Protein AF-A0A016UGJ7-F1 (afdb_monomer_lite)

Radius of gyration: 28.29 Å; chains: 1; bounding box: 79×58×52 Å

Organism: NCBI:txid53326

InterPro domains:
  IPR041064 Trehalose-6-phosphate phosphatase, helical bundle domain [PF18572] (78-178)

Secondary structure (DSSP, 8-state):
-------------S-----HHHHHHHHHHHHT--HHHHHHHHHHHHHHHHHT-HHHHHHHHS-GGGSTTS-------BHHHHHHHHHHHHHHHHHHHHHHHTTPPPPHHHHHHHHHHHHHHHTTBPTTSSEEEEESSSS---EEEEE-HHHHHHHHHHHHHHHHHH---HHHHHHHHHHHHHHHHHHHHHHHTT---

pLDDT: mean 76.71, std 18.77, range [27.27, 96.62]

Sequence (197 aa):
MLMVVSNAKGIEPAGKTLEIDAYADAFYAAATESDESRKAHGKRLSEFILSNDIERWSAAFLDPSWTHLVIRPMQVNTLDDFFSLMMRTRNVRRQIVDRVLKGIPIRPHFAISIRNAKESLENSCESDSHTLVLRASQDSPDKAKFDIKNELQEFEKDLSFMDYAQSEDVDNVEQFVDVSYQIFKFIRTRITSGISI

Structure (mmCIF, N/CA/C/O backbone):
data_AF-A0A016UGJ7-F1
#
_entry.id   AF-A0A016UGJ7-F1
#
loop_
_atom_site.group_PDB
_atom_site.id
_atom_site.type_symbol
_atom_site.label_atom_id
_atom_site.label_alt_id
_atom_site.label_comp_id
_atom_site.label_asym_id
_atom_site.label_entity_id
_atom_site.label_seq_id
_atom_site.pdbx_PDB_ins_code
_atom_site.Cartn_x
_atom_site.Cartn_y
_atom_site.Cartn_z
_atom_site.occupancy
_atom_site.B_iso_or_equiv
_atom_site.auth_seq_id
_atom_site.auth_comp_id
_atom_site.auth_asym_id
_atom_site.auth_atom_id
_atom_site.pdbx_PDB_model_num
ATOM 1 N N . MET A 1 1 ? 50.542 -34.947 8.219 1.00 38.84 1 MET A N 1
ATOM 2 C CA . MET A 1 1 ? 51.145 -35.273 6.913 1.00 38.84 1 MET A CA 1
ATOM 3 C C . MET A 1 1 ? 51.047 -34.024 6.056 1.00 38.84 1 MET A C 1
ATOM 5 O O . MET A 1 1 ? 49.944 -33.615 5.726 1.00 38.84 1 MET A O 1
ATOM 9 N N . LEU A 1 2 ? 52.184 -33.354 5.847 1.00 30.33 2 LEU A N 1
ATOM 10 C CA . LEU A 1 2 ? 52.325 -32.24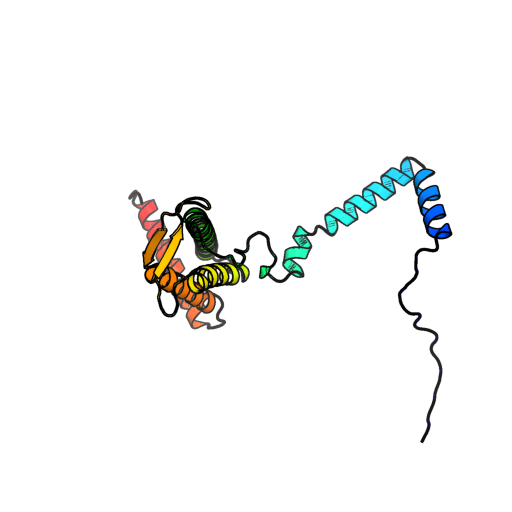0 4.910 1.00 30.33 2 LEU A CA 1
ATOM 11 C C . LEU A 1 2 ? 52.059 -32.724 3.479 1.00 30.33 2 LEU A C 1
ATOM 13 O O . LEU A 1 2 ? 52.539 -33.794 3.116 1.00 30.33 2 LEU A O 1
ATOM 17 N N . MET A 1 3 ? 51.472 -31.863 2.649 1.00 27.27 3 MET A N 1
ATOM 18 C CA . MET A 1 3 ? 52.113 -31.484 1.389 1.00 27.27 3 MET A CA 1
ATOM 19 C C . MET A 1 3 ? 51.779 -30.027 1.066 1.00 27.27 3 MET A C 1
ATOM 21 O O . MET A 1 3 ? 50.641 -29.663 0.790 1.00 27.27 3 MET A O 1
ATOM 25 N N . VAL A 1 4 ? 52.821 -29.207 1.156 1.00 35.03 4 VAL A N 1
ATOM 26 C CA . VAL A 1 4 ? 52.916 -27.859 0.607 1.00 35.03 4 VAL A CA 1
ATOM 27 C C . VAL A 1 4 ? 53.327 -28.005 -0.854 1.00 35.03 4 VAL A C 1
ATOM 29 O O . VAL A 1 4 ? 54.329 -28.660 -1.132 1.00 35.03 4 VAL A O 1
ATOM 32 N N . VAL A 1 5 ? 52.615 -27.339 -1.762 1.00 34.81 5 VAL A N 1
ATOM 33 C CA . VAL A 1 5 ? 53.208 -26.828 -3.002 1.00 34.81 5 VAL A CA 1
ATOM 34 C C . VAL A 1 5 ? 52.804 -25.364 -3.128 1.00 34.81 5 VAL A C 1
ATOM 36 O O . VAL A 1 5 ? 51.670 -25.026 -3.456 1.00 34.81 5 VAL A O 1
ATOM 39 N N . SER A 1 6 ? 53.760 -24.502 -2.796 1.00 36.53 6 SER A N 1
ATOM 40 C CA . SER A 1 6 ? 53.756 -23.065 -3.047 1.00 36.53 6 SER A CA 1
ATOM 41 C C . SER A 1 6 ? 53.819 -22.773 -4.546 1.00 36.53 6 SER A C 1
ATOM 43 O O . SER A 1 6 ? 54.706 -23.296 -5.215 1.00 36.53 6 SER A O 1
ATOM 45 N N . ASN A 1 7 ? 52.949 -21.891 -5.048 1.00 33.78 7 ASN A N 1
ATOM 46 C CA . ASN A 1 7 ? 53.309 -20.685 -5.816 1.00 33.78 7 ASN A CA 1
ATOM 47 C C . ASN A 1 7 ? 52.092 -20.118 -6.562 1.00 33.78 7 ASN A C 1
ATOM 49 O O . ASN A 1 7 ? 51.761 -20.569 -7.652 1.00 33.78 7 ASN A O 1
ATOM 53 N N . ALA A 1 8 ? 51.513 -19.046 -6.027 1.00 35.09 8 ALA A N 1
ATOM 54 C CA . ALA A 1 8 ? 51.080 -17.896 -6.816 1.00 35.09 8 ALA A CA 1
ATOM 55 C C . ALA A 1 8 ? 50.941 -16.703 -5.862 1.00 35.09 8 ALA A C 1
ATOM 57 O O . ALA A 1 8 ? 50.267 -16.770 -4.840 1.00 35.09 8 ALA A O 1
ATOM 58 N N . LYS A 1 9 ? 51.694 -15.654 -6.171 1.00 36.84 9 LYS A N 1
ATOM 59 C CA . LYS A 1 9 ? 51.920 -14.446 -5.379 1.00 36.84 9 LYS A CA 1
ATOM 60 C C . LYS A 1 9 ? 50.623 -13.741 -4.953 1.00 36.84 9 LYS A C 1
ATOM 62 O O . LYS A 1 9 ? 49.784 -13.455 -5.795 1.00 36.84 9 LYS A O 1
ATOM 67 N N . GLY A 1 10 ? 50.569 -13.383 -3.669 1.00 32.03 10 GLY A N 1
ATOM 68 C CA . GLY A 1 10 ? 50.102 -12.085 -3.171 1.00 32.03 10 GLY A CA 1
ATOM 69 C C . GLY A 1 10 ? 48.710 -11.628 -3.597 1.00 32.03 10 GLY A C 1
ATOM 70 O O . GLY A 1 10 ? 48.581 -10.809 -4.499 1.00 32.03 10 GLY A O 1
ATOM 71 N N . ILE A 1 11 ? 47.688 -12.060 -2.862 1.00 40.56 11 ILE A N 1
ATOM 72 C CA . ILE A 1 11 ? 46.482 -11.247 -2.693 1.00 40.56 11 ILE A CA 1
ATOM 73 C C . ILE A 1 11 ? 46.811 -10.248 -1.577 1.00 40.56 11 ILE A C 1
ATOM 75 O O . ILE A 1 11 ? 46.827 -10.614 -0.403 1.00 40.56 11 ILE A O 1
ATOM 79 N N . GLU A 1 12 ? 47.157 -9.014 -1.947 1.00 37.78 12 GLU A N 1
ATOM 80 C CA . GLU A 1 12 ? 47.217 -7.901 -0.995 1.00 37.78 12 GLU A CA 1
ATOM 81 C C . GLU A 1 12 ? 45.792 -7.498 -0.579 1.00 37.78 12 GLU A C 1
ATOM 83 O O . GLU A 1 12 ? 44.887 -7.480 -1.422 1.00 37.78 12 GLU A O 1
ATOM 88 N N . PRO A 1 13 ? 45.555 -7.178 0.705 1.00 42.16 13 PRO A N 1
ATOM 89 C CA . PRO A 1 13 ? 44.256 -6.713 1.158 1.00 42.16 13 PRO A CA 1
ATOM 90 C C . PRO A 1 13 ? 43.943 -5.337 0.560 1.00 42.16 13 PRO A C 1
ATOM 92 O O . PRO A 1 13 ? 44.737 -4.399 0.625 1.00 42.16 13 PRO A O 1
ATOM 95 N N . ALA A 1 14 ? 42.744 -5.231 -0.012 1.00 46.03 14 ALA A N 1
ATOM 96 C CA . ALA A 1 14 ? 42.142 -3.994 -0.476 1.00 46.03 14 ALA A CA 1
ATOM 97 C C . ALA A 1 14 ? 42.089 -2.964 0.662 1.00 46.03 14 ALA A C 1
ATOM 99 O O . ALA A 1 14 ? 41.330 -3.100 1.618 1.00 46.03 14 ALA A O 1
ATOM 100 N N . GLY A 1 15 ? 42.918 -1.934 0.544 1.00 46.97 15 GLY A N 1
ATOM 101 C CA . GLY A 1 15 ? 43.020 -0.873 1.534 1.00 46.97 15 GLY A CA 1
ATOM 102 C C . GLY A 1 15 ? 44.136 0.095 1.184 1.00 46.97 15 GLY A C 1
ATOM 103 O O . GLY A 1 15 ? 44.974 0.398 2.025 1.00 46.97 15 GLY A O 1
ATOM 104 N N . LYS A 1 16 ? 44.190 0.555 -0.072 1.00 50.47 16 LYS A N 1
ATOM 105 C CA . LYS A 1 16 ? 45.079 1.657 -0.436 1.00 50.47 16 LYS A CA 1
ATOM 106 C C . LYS A 1 16 ? 44.456 2.931 0.125 1.00 50.47 16 LYS A C 1
ATOM 108 O O . LYS A 1 16 ? 43.663 3.589 -0.544 1.00 50.47 16 LYS A O 1
ATOM 113 N N . THR A 1 17 ? 44.756 3.238 1.384 1.00 51.06 17 THR A N 1
ATOM 114 C CA . THR A 1 17 ? 44.650 4.603 1.897 1.00 51.06 17 THR A CA 1
ATOM 115 C C . THR A 1 17 ? 45.303 5.488 0.842 1.00 51.06 17 THR A C 1
ATOM 117 O O . THR A 1 17 ? 46.417 5.191 0.411 1.00 51.06 17 THR A O 1
ATOM 120 N N . LEU A 1 18 ? 44.581 6.481 0.324 1.00 55.91 18 LEU A N 1
ATOM 121 C CA . LEU A 1 18 ? 45.163 7.426 -0.621 1.00 55.91 18 LEU A CA 1
ATOM 122 C C . LEU A 1 18 ? 46.338 8.084 0.102 1.00 55.91 18 LEU A C 1
ATOM 124 O O . LEU A 1 18 ? 46.129 8.875 1.019 1.00 55.91 18 LEU A O 1
ATOM 128 N N . GLU A 1 19 ? 47.555 7.670 -0.253 1.00 72.75 19 GLU A N 1
ATOM 129 C CA . GLU A 1 19 ? 48.797 8.325 0.145 1.00 72.75 19 GLU A CA 1
ATOM 130 C C . GLU A 1 19 ? 48.575 9.827 -0.048 1.00 72.75 19 GLU A C 1
ATOM 132 O O . GLU A 1 19 ? 48.150 10.247 -1.128 1.00 72.75 19 GLU A O 1
ATOM 137 N N . ILE A 1 20 ? 48.759 10.619 1.011 1.00 78.88 20 ILE A N 1
ATOM 138 C CA . ILE A 1 20 ? 48.387 12.046 1.033 1.00 78.88 20 ILE A CA 1
ATOM 139 C C . ILE A 1 20 ? 49.023 12.781 -0.155 1.00 78.88 20 ILE A C 1
ATOM 141 O O . ILE A 1 20 ? 48.374 13.615 -0.786 1.00 78.88 20 ILE A O 1
ATOM 145 N N . ASP A 1 21 ? 50.242 12.386 -0.513 1.00 80.31 21 ASP A N 1
ATOM 146 C CA . ASP A 1 21 ? 50.980 12.919 -1.653 1.00 80.31 21 ASP A CA 1
ATOM 147 C C . ASP A 1 21 ? 50.335 12.531 -2.991 1.00 80.31 21 ASP A C 1
ATOM 149 O O . ASP A 1 21 ? 50.118 13.384 -3.844 1.00 80.31 21 ASP A O 1
ATOM 153 N N . ALA A 1 22 ? 49.894 11.280 -3.153 1.00 81.38 22 ALA A N 1
ATOM 154 C CA . ALA A 1 22 ? 49.187 10.843 -4.360 1.00 81.38 22 ALA A CA 1
ATOM 155 C C . ALA A 1 22 ? 47.820 11.530 -4.521 1.00 81.38 22 ALA A C 1
ATOM 157 O O . ALA A 1 22 ? 47.374 11.786 -5.641 1.00 81.38 22 ALA A O 1
ATOM 158 N N . TYR A 1 23 ? 47.147 11.836 -3.408 1.00 80.06 23 TYR A N 1
ATOM 159 C CA . TYR A 1 23 ? 45.928 12.639 -3.417 1.00 80.06 23 TYR A CA 1
ATOM 160 C C . TYR A 1 23 ? 46.226 14.086 -3.829 1.00 80.06 23 TYR A C 1
ATOM 162 O O . TYR A 1 23 ? 45.558 14.616 -4.716 1.00 80.06 23 TYR A O 1
ATOM 170 N N . ALA A 1 24 ? 47.246 14.715 -3.239 1.00 84.00 24 ALA A N 1
ATOM 171 C CA . ALA A 1 24 ? 47.646 16.081 -3.571 1.00 84.00 24 ALA A CA 1
ATOM 172 C C . ALA A 1 24 ? 48.067 16.218 -5.045 1.00 84.00 24 ALA A C 1
ATOM 174 O O . ALA A 1 24 ? 47.604 17.134 -5.728 1.00 84.00 24 ALA A O 1
ATOM 175 N N . ASP A 1 25 ? 48.855 15.271 -5.556 1.00 85.56 25 ASP A N 1
ATOM 176 C CA . ASP A 1 25 ? 49.298 15.233 -6.951 1.00 85.56 25 ASP A CA 1
ATOM 177 C C . ASP A 1 25 ? 48.123 15.063 -7.918 1.00 85.56 25 ASP A C 1
ATOM 179 O O . ASP A 1 25 ? 48.053 15.749 -8.939 1.00 85.56 25 ASP A O 1
ATOM 183 N N . ALA A 1 26 ? 47.155 14.201 -7.590 1.00 85.88 26 ALA A N 1
ATOM 184 C CA . ALA A 1 26 ? 45.956 14.020 -8.404 1.00 85.88 26 ALA A CA 1
ATOM 185 C C . ALA A 1 26 ? 45.107 15.302 -8.470 1.00 85.88 26 ALA A C 1
ATOM 187 O O . ALA A 1 26 ? 44.625 15.672 -9.543 1.00 85.88 26 ALA A O 1
ATOM 188 N N . PHE A 1 27 ? 44.956 16.011 -7.347 1.00 83.81 27 PHE A N 1
ATOM 189 C CA . PHE A 1 27 ? 44.239 17.288 -7.303 1.00 83.81 27 PHE A CA 1
ATOM 190 C C . PHE A 1 27 ? 44.976 18.395 -8.054 1.00 83.81 27 PHE A C 1
ATOM 192 O O . PHE A 1 27 ? 44.347 19.166 -8.780 1.00 83.81 27 PHE A O 1
ATOM 199 N N . TYR A 1 28 ? 46.299 18.466 -7.919 1.00 88.44 28 TYR A N 1
ATOM 200 C CA . TYR A 1 28 ? 47.118 19.429 -8.647 1.00 88.44 28 TYR A CA 1
ATOM 201 C C . TYR A 1 28 ? 47.076 19.180 -10.161 1.00 88.44 28 TYR A C 1
ATOM 203 O O . TYR A 1 28 ? 46.889 20.117 -10.940 1.00 88.44 28 TYR A O 1
ATOM 211 N N . ALA A 1 29 ? 47.173 17.918 -10.587 1.00 87.19 29 ALA A N 1
ATOM 212 C CA . ALA A 1 29 ? 47.068 17.532 -11.991 1.00 87.19 29 ALA A CA 1
ATOM 213 C C . ALA A 1 29 ? 45.689 17.870 -12.578 1.00 87.19 29 ALA A C 1
ATOM 215 O O . ALA A 1 29 ? 45.607 18.399 -13.683 1.00 87.19 29 ALA A O 1
ATOM 216 N N . ALA A 1 30 ? 44.610 17.642 -11.823 1.00 85.19 30 ALA A N 1
ATOM 217 C CA . ALA A 1 30 ? 43.263 18.030 -12.236 1.00 85.19 30 ALA A CA 1
ATOM 218 C C . ALA A 1 30 ? 43.081 19.559 -12.299 1.00 85.19 30 ALA A C 1
ATOM 220 O O . ALA A 1 30 ? 42.384 20.064 -13.172 1.00 85.19 30 ALA A O 1
ATOM 221 N N . ALA A 1 31 ? 43.719 20.322 -11.405 1.00 86.12 31 ALA A N 1
ATOM 222 C CA . ALA A 1 31 ? 43.625 21.784 -11.387 1.00 86.12 31 ALA A CA 1
ATOM 223 C C . ALA A 1 31 ? 44.445 22.466 -12.499 1.00 86.12 31 ALA A C 1
ATOM 225 O O . ALA A 1 31 ? 44.141 23.597 -12.880 1.00 86.12 31 ALA A O 1
ATOM 226 N N . THR A 1 32 ? 45.480 21.793 -13.005 1.00 90.81 32 THR A N 1
ATOM 227 C CA . THR A 1 32 ? 46.394 22.309 -14.040 1.00 90.81 32 THR A CA 1
ATOM 228 C C . THR A 1 32 ? 46.137 21.728 -15.432 1.00 90.81 32 THR A C 1
ATOM 230 O O . THR A 1 32 ? 46.881 22.021 -16.368 1.00 90.81 32 THR A O 1
ATOM 233 N N . GLU A 1 33 ? 45.080 20.928 -15.599 1.00 88.81 33 GLU A N 1
ATOM 234 C CA . GLU A 1 33 ? 44.734 20.327 -16.887 1.00 88.81 33 GLU A CA 1
ATOM 235 C C . GLU A 1 33 ? 44.303 21.371 -17.939 1.00 88.81 33 GLU A C 1
ATOM 237 O O . GLU A 1 33 ? 43.796 22.451 -17.620 1.00 88.81 33 GLU A O 1
ATOM 242 N N . SER A 1 34 ? 44.492 21.044 -19.224 1.00 92.12 34 SER A N 1
ATOM 243 C CA . SER A 1 34 ? 44.062 21.916 -20.325 1.00 92.12 34 SER A CA 1
ATOM 244 C C . SER A 1 34 ? 42.535 21.979 -20.439 1.00 92.12 34 SER A C 1
ATOM 246 O O . SER A 1 34 ? 41.826 21.044 -20.056 1.00 92.12 34 SER A O 1
ATOM 248 N N . ASP A 1 35 ? 42.007 23.057 -21.025 1.00 89.00 35 ASP A N 1
ATOM 249 C CA . ASP A 1 35 ? 40.558 23.242 -21.169 1.00 89.00 35 ASP A CA 1
ATOM 250 C C . ASP A 1 35 ? 39.902 22.134 -22.016 1.00 89.00 35 ASP A C 1
ATOM 252 O O . ASP A 1 35 ? 38.787 21.693 -21.726 1.00 89.00 35 ASP A O 1
ATOM 256 N N . GLU A 1 36 ? 40.606 21.625 -23.030 1.00 89.75 36 GLU A N 1
ATOM 257 C CA . GLU A 1 36 ? 40.147 20.511 -23.864 1.00 89.75 36 GLU A CA 1
ATOM 258 C C . GLU A 1 36 ? 40.073 19.200 -23.073 1.00 89.75 36 GLU A C 1
ATOM 260 O O . GLU A 1 36 ? 39.086 18.467 -23.181 1.00 89.75 36 GLU A O 1
ATOM 265 N N . SER A 1 37 ? 41.090 18.927 -22.248 1.00 86.62 37 SER A N 1
ATOM 266 C CA . SER A 1 37 ? 41.170 17.711 -21.427 1.00 86.62 37 SER A CA 1
ATOM 267 C C . SER A 1 37 ? 40.087 17.718 -20.353 1.00 86.62 37 SER A C 1
ATOM 269 O O . SER A 1 37 ? 39.356 16.739 -20.208 1.00 86.62 37 SER A O 1
ATOM 271 N N . ARG A 1 38 ? 39.879 18.872 -19.709 1.00 88.06 38 ARG A N 1
ATOM 272 C CA . ARG A 1 38 ? 38.800 19.094 -18.742 1.00 88.06 38 ARG A CA 1
ATOM 273 C C . ARG A 1 38 ? 37.424 18.824 -19.323 1.00 88.06 38 ARG A C 1
ATOM 275 O O . ARG A 1 38 ? 36.603 18.138 -18.716 1.00 88.06 38 ARG A O 1
ATOM 282 N N . LYS A 1 39 ? 37.156 19.344 -20.523 1.00 87.38 39 LYS A N 1
ATOM 283 C CA . LYS A 1 39 ? 35.882 19.119 -21.221 1.00 87.38 39 LYS A CA 1
ATOM 284 C C . LYS A 1 39 ? 35.684 17.646 -21.568 1.00 87.38 39 LYS A C 1
ATOM 286 O O . LYS A 1 39 ? 34.584 17.128 -21.385 1.00 87.38 39 LYS A O 1
ATOM 291 N N . ALA A 1 40 ? 36.728 16.961 -22.032 1.00 90.50 40 ALA A N 1
ATOM 292 C CA . ALA A 1 40 ? 36.664 15.539 -22.360 1.00 90.50 40 ALA A CA 1
ATOM 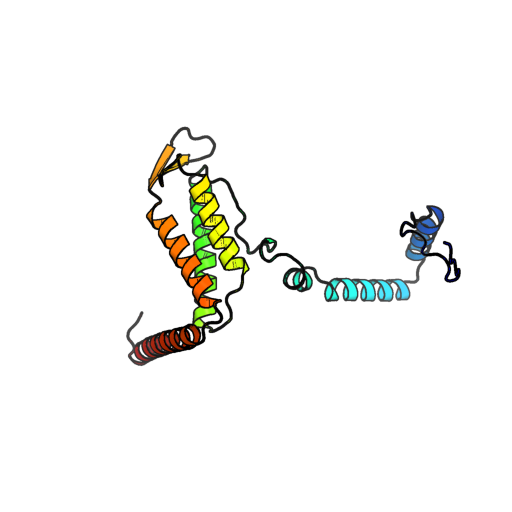293 C C . ALA A 1 40 ? 36.445 14.662 -21.113 1.00 90.50 40 ALA A C 1
ATOM 295 O O . ALA A 1 40 ? 35.566 13.798 -21.116 1.00 90.50 40 ALA A O 1
ATOM 296 N N . HIS A 1 41 ? 37.190 14.914 -20.033 1.00 89.81 41 HIS A N 1
ATOM 297 C CA . HIS A 1 41 ? 37.037 14.220 -18.754 1.00 89.81 41 HIS A CA 1
ATOM 298 C C . HIS A 1 41 ? 35.661 14.478 -18.133 1.00 89.81 41 HIS A C 1
ATOM 300 O O . HIS A 1 41 ? 34.980 13.529 -17.747 1.00 89.81 41 HIS A O 1
ATOM 306 N N . GLY A 1 42 ? 35.203 15.733 -18.120 1.00 87.25 42 GLY A N 1
ATOM 307 C CA . GLY A 1 42 ? 33.879 16.110 -17.627 1.00 87.25 42 GLY A CA 1
ATOM 308 C C . GLY A 1 42 ? 32.744 15.466 -18.424 1.00 87.25 42 GLY A C 1
ATOM 309 O O . GLY A 1 42 ? 31.794 14.951 -17.834 1.00 87.25 42 GLY A O 1
ATOM 310 N N . LYS A 1 43 ? 32.864 15.408 -19.758 1.00 90.25 43 LYS A N 1
ATOM 311 C CA . LYS A 1 43 ? 31.902 14.705 -20.617 1.00 90.25 43 LYS A CA 1
ATOM 312 C C . LYS A 1 43 ? 31.857 13.212 -20.293 1.00 90.25 43 LYS A C 1
ATOM 314 O O . LYS A 1 43 ? 30.776 12.679 -20.079 1.00 90.25 43 LYS A O 1
ATOM 319 N N . ARG A 1 44 ? 33.016 12.557 -20.186 1.00 88.75 44 ARG A N 1
ATOM 320 C CA . ARG A 1 44 ? 33.109 11.128 -19.850 1.00 88.75 44 ARG A CA 1
ATOM 321 C C . ARG A 1 44 ? 32.546 10.821 -18.461 1.00 88.75 44 ARG A C 1
ATOM 323 O O . ARG A 1 44 ? 31.865 9.815 -18.291 1.00 88.75 44 ARG A O 1
ATOM 330 N N . LEU A 1 45 ? 32.803 11.685 -17.478 1.00 86.31 45 LEU A N 1
ATOM 331 C CA . LEU A 1 45 ? 32.233 11.564 -16.136 1.00 86.31 45 LEU A CA 1
ATOM 332 C C . LEU A 1 45 ? 30.711 11.738 -16.166 1.00 86.31 45 LEU A C 1
ATOM 334 O O . LEU A 1 45 ? 29.996 10.945 -15.564 1.00 86.31 45 LEU A O 1
ATOM 338 N N . SER A 1 46 ? 30.206 12.732 -16.897 1.00 83.50 46 SER A N 1
ATOM 339 C CA . SER A 1 46 ? 28.768 12.952 -17.063 1.00 83.50 46 SER A CA 1
ATOM 340 C C . SER A 1 46 ? 28.086 11.766 -17.751 1.00 83.50 46 SER A C 1
ATOM 342 O O . SER A 1 46 ? 27.067 11.289 -17.263 1.00 83.50 46 SER A O 1
ATOM 344 N N . GLU A 1 47 ? 28.671 11.233 -18.826 1.00 86.00 47 GLU A N 1
ATOM 345 C CA . GLU A 1 47 ? 28.191 10.025 -19.508 1.00 86.00 47 GLU A CA 1
ATOM 346 C C . GLU A 1 47 ? 28.205 8.805 -18.581 1.00 86.00 47 GLU A C 1
ATOM 348 O O . GLU A 1 47 ? 27.263 8.011 -18.581 1.00 86.00 47 GLU A O 1
ATOM 353 N N . PHE A 1 48 ? 29.240 8.664 -17.751 1.00 83.06 48 PHE A N 1
ATOM 354 C CA . PHE A 1 48 ? 29.309 7.612 -16.743 1.00 83.06 48 PHE A CA 1
ATOM 355 C C . PHE A 1 48 ? 28.205 7.762 -15.687 1.00 83.06 48 PHE A C 1
ATOM 357 O O . PHE A 1 48 ? 27.514 6.793 -15.394 1.00 83.06 48 PHE A O 1
ATOM 364 N N . ILE A 1 49 ? 27.977 8.965 -15.157 1.00 80.31 49 ILE A N 1
ATOM 365 C CA . ILE A 1 49 ? 26.914 9.212 -14.172 1.00 80.31 49 ILE A CA 1
ATOM 366 C C . ILE A 1 49 ? 25.533 8.940 -14.785 1.00 80.31 49 ILE A C 1
ATOM 368 O O . ILE A 1 49 ? 24.726 8.247 -14.178 1.00 80.31 49 ILE A O 1
ATOM 372 N N . LEU A 1 50 ? 25.276 9.413 -16.008 1.00 75.75 50 LEU A N 1
ATOM 373 C CA . LEU A 1 50 ? 23.997 9.211 -16.700 1.00 75.75 50 LEU A CA 1
ATOM 374 C C . LEU A 1 50 ? 23.749 7.745 -17.085 1.00 75.75 50 LEU A C 1
ATOM 376 O O . LEU A 1 50 ? 22.614 7.273 -17.067 1.00 75.75 50 LEU A O 1
ATOM 380 N N . SER A 1 51 ? 24.797 7.004 -17.453 1.00 74.06 51 SER A N 1
ATOM 381 C CA . SER A 1 51 ? 24.673 5.576 -17.783 1.00 74.06 51 SER A CA 1
ATOM 382 C C . SER A 1 51 ? 24.476 4.692 -16.552 1.00 74.06 51 SER A C 1
ATOM 384 O O . SER A 1 51 ? 23.865 3.628 -16.672 1.00 74.06 51 SER A O 1
ATOM 386 N N . ASN A 1 52 ? 24.923 5.155 -15.383 1.00 66.19 52 ASN A N 1
ATOM 387 C CA . ASN A 1 52 ? 24.798 4.479 -14.091 1.00 66.19 52 ASN A CA 1
ATOM 388 C C . ASN A 1 52 ? 23.855 5.238 -13.146 1.00 66.19 52 ASN A C 1
ATOM 390 O O . ASN A 1 52 ? 24.069 5.275 -11.935 1.00 66.19 52 ASN A O 1
ATOM 394 N N . ASP A 1 53 ? 22.817 5.857 -13.712 1.00 67.56 53 ASP A N 1
ATOM 395 C CA . ASP A 1 53 ? 21.793 6.561 -12.953 1.00 67.56 53 ASP A CA 1
ATOM 396 C C . ASP A 1 53 ? 21.146 5.616 -11.929 1.00 67.56 53 ASP A C 1
ATOM 398 O O . ASP A 1 53 ? 20.747 4.483 -12.243 1.00 67.56 53 ASP A O 1
ATOM 402 N N . ILE A 1 54 ? 21.027 6.104 -10.695 1.00 55.94 54 ILE A N 1
ATOM 403 C CA . ILE A 1 54 ? 20.438 5.373 -9.581 1.00 55.94 54 ILE A CA 1
ATOM 404 C C . ILE A 1 54 ? 19.008 4.943 -9.901 1.00 55.94 54 ILE A C 1
ATOM 406 O O . ILE A 1 54 ? 18.584 3.893 -9.435 1.00 55.94 54 ILE A O 1
ATOM 410 N N . GLU A 1 55 ? 18.277 5.666 -10.753 1.00 54.00 55 GLU A N 1
ATOM 411 C CA . GLU A 1 55 ? 16.937 5.250 -11.169 1.00 54.00 55 GLU A CA 1
ATOM 412 C C . GLU A 1 55 ? 16.955 3.936 -11.967 1.00 54.00 55 GLU A C 1
ATOM 414 O O . GLU A 1 55 ? 16.137 3.049 -11.705 1.00 54.00 55 GLU A O 1
ATOM 419 N N . ARG A 1 56 ? 17.931 3.742 -12.867 1.00 51.66 56 ARG A N 1
ATOM 420 C CA . ARG A 1 56 ? 18.090 2.493 -13.638 1.00 51.66 56 ARG A CA 1
ATOM 421 C C . ARG A 1 56 ? 18.569 1.329 -12.776 1.00 51.66 56 ARG A C 1
ATOM 423 O O . ARG A 1 56 ? 18.143 0.198 -12.999 1.00 51.66 56 ARG A O 1
ATOM 430 N N . TRP A 1 57 ? 19.432 1.588 -11.797 1.00 47.75 57 TRP A N 1
ATOM 431 C CA . TRP A 1 57 ? 19.951 0.554 -10.894 1.00 47.75 57 TRP A CA 1
ATOM 432 C C . TRP A 1 57 ? 19.000 0.233 -9.734 1.00 47.75 57 TRP A C 1
ATOM 434 O O . TRP A 1 57 ? 18.965 -0.906 -9.268 1.00 47.75 57 TRP A O 1
ATOM 444 N N . SER A 1 58 ? 18.161 1.187 -9.319 1.00 46.66 58 SER A N 1
ATOM 445 C CA . SER A 1 58 ? 17.202 1.016 -8.220 1.00 46.66 58 SER A CA 1
ATOM 446 C C . SER A 1 58 ? 16.179 -0.082 -8.489 1.00 46.66 58 SER A C 1
ATOM 448 O O . SER A 1 58 ? 15.772 -0.776 -7.567 1.00 46.66 58 SER A O 1
ATOM 450 N N . ALA A 1 59 ? 15.796 -0.287 -9.749 1.00 47.50 59 ALA A N 1
ATOM 451 C CA . ALA A 1 59 ? 14.865 -1.344 -10.126 1.00 47.50 59 ALA A CA 1
ATOM 452 C C . ALA A 1 59 ? 15.525 -2.731 -10.248 1.00 47.50 59 ALA A C 1
ATOM 454 O O . ALA A 1 59 ? 14.808 -3.728 -10.235 1.00 47.50 59 ALA A O 1
ATOM 455 N N . ALA A 1 60 ? 16.854 -2.796 -10.397 1.00 49.53 60 ALA A N 1
ATOM 456 C CA . ALA A 1 60 ? 17.597 -4.030 -10.670 1.00 49.53 60 ALA A CA 1
ATOM 457 C C . ALA A 1 60 ? 18.342 -4.596 -9.445 1.00 49.53 60 ALA A C 1
ATOM 459 O O . ALA A 1 60 ? 18.583 -5.798 -9.403 1.00 49.53 60 ALA A O 1
ATOM 460 N N . PHE A 1 61 ? 18.701 -3.758 -8.462 1.00 44.56 61 PHE A N 1
ATOM 461 C CA . PHE A 1 61 ? 19.515 -4.164 -7.304 1.00 44.56 61 PHE A CA 1
ATOM 462 C C . PHE A 1 61 ? 18.944 -3.794 -5.932 1.00 44.56 61 PHE A C 1
ATOM 464 O O . PHE A 1 61 ? 19.386 -4.363 -4.935 1.00 44.56 61 PHE A O 1
ATOM 471 N N . LEU A 1 62 ? 17.996 -2.858 -5.839 1.00 52.06 62 LEU A N 1
ATOM 472 C CA . LEU A 1 62 ? 17.398 -2.513 -4.550 1.00 52.06 62 LEU A CA 1
ATOM 473 C C . LEU A 1 62 ? 16.162 -3.378 -4.319 1.00 52.06 62 LEU A C 1
ATOM 475 O O . LEU A 1 62 ? 15.353 -3.576 -5.227 1.00 52.06 62 LEU A O 1
ATOM 479 N N . ASP A 1 63 ? 16.029 -3.887 -3.092 1.00 53.62 63 ASP A N 1
ATOM 480 C CA . ASP A 1 63 ? 14.812 -4.538 -2.613 1.00 53.62 63 ASP A CA 1
ATOM 481 C C . ASP A 1 63 ? 13.597 -3.699 -3.060 1.00 53.62 63 ASP A C 1
ATOM 483 O O . ASP A 1 63 ? 13.599 -2.479 -2.856 1.00 53.62 63 ASP A O 1
ATOM 487 N N . PRO A 1 64 ? 12.564 -4.291 -3.689 1.00 56.25 64 PRO A N 1
ATOM 488 C CA . PRO A 1 64 ? 11.371 -3.567 -4.116 1.00 56.25 64 PRO A CA 1
ATOM 489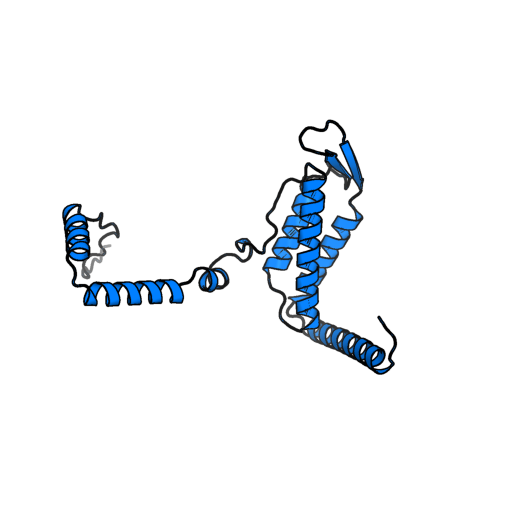 C C . PRO A 1 64 ? 10.749 -2.695 -3.015 1.00 56.25 64 PRO A C 1
ATOM 491 O O . PRO A 1 64 ? 10.111 -1.691 -3.339 1.00 56.25 64 PRO A O 1
ATOM 494 N N . SER A 1 65 ? 10.969 -3.030 -1.737 1.00 53.03 65 SER A N 1
ATOM 495 C CA . SER A 1 65 ? 10.570 -2.244 -0.566 1.00 53.03 65 SER A CA 1
ATOM 496 C C . SER A 1 65 ? 11.277 -0.885 -0.447 1.00 53.03 65 SER A C 1
ATOM 498 O O . SER A 1 65 ? 10.789 -0.015 0.273 1.00 53.03 65 SER A O 1
ATOM 500 N N . TRP A 1 66 ? 12.396 -0.662 -1.148 1.00 46.75 66 TRP A N 1
ATOM 501 C CA . TRP A 1 66 ? 13.238 0.533 -1.031 1.00 46.75 66 TRP A CA 1
ATOM 502 C C . TRP A 1 66 ? 12.904 1.666 -2.003 1.00 46.75 66 TRP A C 1
ATOM 504 O O . TRP A 1 66 ? 13.464 2.758 -1.894 1.00 46.75 66 TRP A O 1
ATOM 514 N N . THR A 1 67 ? 11.953 1.460 -2.910 1.00 61.41 67 THR A N 1
ATOM 515 C CA . THR A 1 67 ? 11.526 2.512 -3.840 1.00 61.41 67 THR A CA 1
ATOM 516 C C . THR A 1 67 ? 10.699 3.593 -3.124 1.00 61.41 67 THR A C 1
ATOM 518 O O . THR A 1 67 ? 9.947 3.308 -2.193 1.00 61.41 67 THR A O 1
ATOM 521 N N . HIS A 1 68 ? 10.793 4.854 -3.564 1.00 60.25 68 HIS A N 1
ATOM 522 C CA . HIS A 1 68 ? 9.972 5.962 -3.032 1.00 60.25 68 HIS A CA 1
ATOM 523 C C . HIS A 1 68 ? 8.463 5.772 -3.282 1.00 60.25 68 HIS A C 1
ATOM 525 O O . HIS A 1 68 ? 7.628 6.448 -2.685 1.00 60.25 68 HIS A O 1
ATOM 531 N N . LEU A 1 69 ? 8.121 4.836 -4.166 1.00 67.94 69 LEU A N 1
ATOM 532 C CA . LEU A 1 69 ? 6.759 4.442 -4.504 1.00 67.94 69 LEU A CA 1
ATOM 533 C C . LEU A 1 69 ? 6.121 3.556 -3.424 1.00 67.94 69 LEU A C 1
ATOM 535 O O . LEU A 1 69 ? 4.906 3.366 -3.438 1.00 67.94 69 LEU A O 1
ATOM 539 N N . VAL A 1 70 ? 6.920 3.024 -2.492 1.00 84.56 70 VAL A N 1
ATOM 540 C CA . VAL A 1 70 ? 6.452 2.122 -1.438 1.00 84.56 70 VAL A CA 1
ATOM 541 C C . VAL A 1 70 ? 5.864 2.901 -0.271 1.00 84.56 70 VAL A C 1
ATOM 543 O O . VAL A 1 70 ? 6.458 3.852 0.250 1.00 84.56 70 VAL A O 1
ATOM 546 N N . ILE A 1 71 ? 4.700 2.457 0.197 1.00 91.88 71 ILE A N 1
ATOM 547 C CA . ILE A 1 71 ? 4.186 2.873 1.502 1.00 91.88 71 ILE A CA 1
ATOM 548 C C . ILE A 1 71 ? 5.064 2.228 2.570 1.00 91.88 71 ILE A C 1
ATOM 550 O O . ILE A 1 71 ? 5.112 1.007 2.678 1.00 91.88 71 ILE A O 1
ATOM 554 N N . ARG A 1 72 ? 5.806 3.044 3.319 1.00 90.25 72 ARG A N 1
ATOM 555 C CA . ARG A 1 72 ? 6.641 2.580 4.432 1.00 90.25 72 ARG A CA 1
ATOM 556 C C . ARG A 1 72 ? 5.775 2.327 5.669 1.00 90.25 72 ARG A C 1
ATOM 558 O O . ARG A 1 72 ? 4.788 3.048 5.830 1.00 90.25 72 ARG A O 1
ATOM 565 N N . PRO A 1 73 ? 6.152 1.370 6.534 1.00 92.19 73 PRO A N 1
ATOM 566 C CA . PRO A 1 73 ? 5.511 1.209 7.832 1.00 92.19 73 PRO A CA 1
ATOM 567 C C . PRO A 1 73 ? 5.552 2.522 8.618 1.00 92.19 73 PRO A C 1
ATOM 569 O O . PRO A 1 73 ? 6.575 3.213 8.621 1.00 92.19 73 PRO A O 1
ATOM 572 N N . MET A 1 74 ? 4.442 2.879 9.256 1.00 92.62 74 MET A N 1
ATOM 573 C CA . MET A 1 74 ? 4.325 4.098 10.052 1.00 92.62 74 MET A CA 1
ATOM 574 C C . MET A 1 74 ? 3.356 3.903 11.217 1.00 92.62 74 MET A C 1
ATOM 576 O O . MET A 1 74 ? 2.455 3.075 11.145 1.00 92.62 74 MET A O 1
ATOM 580 N N . GLN A 1 75 ? 3.514 4.697 12.275 1.00 90.62 75 GLN A N 1
ATOM 581 C CA . GLN A 1 75 ? 2.535 4.738 13.358 1.00 90.62 75 GLN A CA 1
ATOM 582 C C . GLN A 1 75 ? 1.410 5.711 13.002 1.00 90.62 75 GLN A C 1
ATOM 584 O O . GLN A 1 75 ? 1.682 6.841 12.594 1.00 90.62 75 GLN A O 1
ATOM 589 N N . VAL A 1 76 ? 0.159 5.300 13.198 1.00 93.81 76 VAL A N 1
ATOM 590 C CA . VAL A 1 76 ? -1.014 6.130 12.908 1.00 93.81 76 VAL A CA 1
ATOM 591 C C . VAL A 1 76 ? -1.582 6.657 14.222 1.00 93.81 76 VAL A C 1
ATOM 593 O O . VAL A 1 76 ? -2.254 5.934 14.950 1.00 93.81 76 VAL A O 1
ATOM 596 N N . ASN A 1 77 ? -1.289 7.920 14.546 1.00 91.88 77 ASN A N 1
ATOM 597 C CA . ASN A 1 77 ? -1.673 8.525 15.830 1.00 91.88 77 ASN A CA 1
ATOM 598 C C . ASN A 1 77 ? -2.709 9.643 15.688 1.00 91.88 77 ASN A C 1
ATOM 600 O O . ASN A 1 77 ? -3.437 9.952 16.638 1.00 91.88 77 ASN A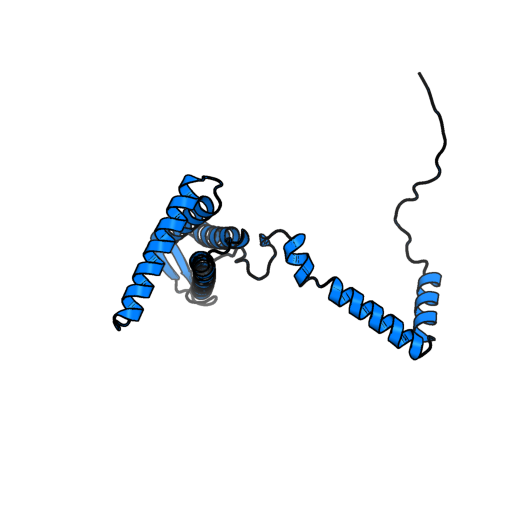 O 1
ATOM 604 N N . THR A 1 78 ? -2.730 10.303 14.533 1.00 94.31 78 THR A N 1
ATOM 605 C CA . THR A 1 78 ? -3.613 11.432 14.246 1.00 94.31 78 THR A CA 1
ATOM 606 C C . THR A 1 78 ? -4.549 11.126 13.082 1.00 94.31 78 THR A C 1
ATOM 608 O O . THR A 1 78 ? -4.306 10.217 12.286 1.00 94.31 78 THR A O 1
ATOM 611 N N . LEU A 1 79 ? -5.629 11.903 12.972 1.00 93.56 79 LEU A N 1
ATOM 612 C CA . LEU A 1 79 ? -6.512 11.852 11.807 1.00 93.56 79 LEU A CA 1
ATOM 613 C C . LEU A 1 79 ? -5.749 12.126 10.507 1.00 93.56 79 LEU A C 1
ATOM 615 O O . LEU A 1 79 ? -6.008 11.464 9.507 1.00 93.56 79 LEU A O 1
ATOM 619 N N . ASP A 1 80 ? -4.797 13.060 10.524 1.00 93.00 80 ASP A N 1
ATOM 620 C CA . ASP A 1 80 ? -3.994 13.399 9.346 1.00 93.00 80 ASP A CA 1
ATOM 621 C C . ASP A 1 80 ? -3.117 12.225 8.885 1.00 93.00 80 ASP A C 1
ATOM 623 O O . ASP A 1 80 ? -3.101 11.900 7.696 1.00 93.00 80 ASP A O 1
ATOM 627 N N . ASP A 1 81 ? -2.480 11.515 9.827 1.00 93.94 81 ASP A N 1
ATOM 628 C CA . ASP A 1 81 ? -1.711 10.298 9.532 1.00 93.94 81 ASP A CA 1
ATOM 629 C C . ASP A 1 81 ? -2.598 9.244 8.860 1.00 93.94 81 ASP A C 1
ATOM 631 O O . ASP A 1 81 ? -2.228 8.655 7.840 1.00 93.94 81 ASP A O 1
ATOM 635 N N . PHE A 1 82 ? -3.793 9.027 9.419 1.00 94.88 82 PHE A N 1
ATOM 636 C CA . PHE A 1 82 ? -4.751 8.053 8.910 1.00 94.88 82 PHE A CA 1
ATOM 637 C C . PHE A 1 82 ? -5.223 8.417 7.501 1.00 94.88 82 PHE A C 1
ATOM 639 O O . PHE A 1 82 ? -5.137 7.594 6.588 1.00 94.88 82 PHE A O 1
ATOM 646 N N . PHE A 1 83 ? -5.664 9.659 7.282 1.00 93.62 83 PHE A N 1
ATOM 647 C CA . PHE A 1 83 ? -6.105 10.111 5.962 1.00 93.62 83 PHE A CA 1
ATOM 648 C C . PHE A 1 83 ? -4.977 10.053 4.935 1.00 93.62 83 PHE A C 1
ATOM 650 O O . PHE A 1 83 ? -5.192 9.581 3.815 1.00 93.62 83 PHE A O 1
ATOM 657 N N . SER A 1 84 ? -3.770 10.469 5.312 1.00 94.12 84 SER A N 1
ATOM 658 C CA . SER A 1 84 ? -2.591 10.398 4.452 1.00 94.12 84 SER A CA 1
ATOM 659 C C . SER A 1 84 ? -2.278 8.958 4.046 1.00 94.12 84 SER A C 1
ATOM 661 O O . SER A 1 84 ? -2.077 8.682 2.858 1.00 94.12 84 SER A O 1
ATOM 663 N N . LEU A 1 85 ? -2.297 8.019 4.996 1.00 95.75 85 LEU A N 1
ATOM 664 C CA . LEU A 1 85 ? -2.089 6.598 4.723 1.00 95.75 85 LEU A CA 1
ATOM 665 C C . LEU A 1 85 ? -3.165 6.046 3.780 1.00 95.75 85 LEU A C 1
ATOM 667 O O . LEU A 1 85 ? -2.838 5.462 2.745 1.00 95.75 85 LEU A O 1
ATOM 671 N N . MET A 1 86 ? -4.442 6.294 4.075 1.00 95.25 86 MET A N 1
ATOM 672 C CA . MET A 1 86 ? -5.561 5.802 3.266 1.00 95.25 86 MET A CA 1
ATOM 673 C C . MET A 1 86 ? -5.559 6.389 1.847 1.00 95.25 86 MET A C 1
ATOM 675 O O . MET A 1 86 ? -5.830 5.677 0.875 1.00 95.25 86 MET A O 1
ATOM 679 N N . MET A 1 87 ? -5.175 7.657 1.683 1.00 94.31 87 MET A N 1
ATOM 680 C CA . MET A 1 87 ? -5.024 8.285 0.368 1.00 94.31 87 MET A CA 1
ATOM 681 C C . MET A 1 87 ? -3.871 7.681 -0.439 1.00 94.31 87 MET A C 1
ATOM 683 O O . MET A 1 87 ? -4.015 7.448 -1.645 1.00 94.31 87 MET A O 1
ATOM 687 N N . ARG A 1 88 ? -2.742 7.369 0.207 1.00 93.56 88 ARG A N 1
ATOM 688 C CA . ARG A 1 88 ? -1.629 6.661 -0.443 1.00 93.56 88 ARG A CA 1
ATOM 689 C C . ARG A 1 88 ? -2.049 5.258 -0.872 1.00 93.56 88 ARG A C 1
ATOM 691 O O . ARG A 1 88 ? -1.822 4.898 -2.027 1.00 93.56 88 ARG A O 1
ATOM 698 N N . THR A 1 89 ? -2.738 4.516 -0.007 1.00 95.38 89 THR A N 1
ATOM 699 C CA . THR A 1 89 ? -3.296 3.194 -0.329 1.00 95.38 89 THR A CA 1
ATOM 700 C C . THR A 1 89 ? -4.238 3.260 -1.527 1.00 95.38 89 THR A C 1
ATOM 702 O O . THR A 1 89 ? -4.111 2.470 -2.461 1.00 95.38 89 THR A O 1
ATOM 705 N N . ARG A 1 90 ? -5.148 4.240 -1.569 1.00 94.56 90 ARG A N 1
ATOM 706 C CA . ARG A 1 90 ? -6.045 4.451 -2.716 1.00 94.56 90 ARG A CA 1
ATOM 707 C C . ARG A 1 90 ? -5.268 4.657 -4.019 1.00 94.56 90 ARG A C 1
ATOM 709 O O . ARG A 1 90 ? -5.648 4.112 -5.055 1.00 94.56 90 ARG A O 1
ATOM 716 N N . ASN A 1 91 ? -4.194 5.444 -3.990 1.00 91.81 91 ASN A N 1
ATOM 717 C CA . ASN A 1 91 ? -3.358 5.670 -5.168 1.00 91.81 91 ASN A CA 1
ATOM 718 C C . ASN A 1 91 ? -2.628 4.397 -5.612 1.00 91.81 91 ASN A C 1
ATOM 720 O O . ASN A 1 91 ? -2.550 4.145 -6.814 1.00 91.81 91 ASN A O 1
ATOM 724 N N . VAL A 1 92 ? -2.153 3.579 -4.669 1.00 93.25 92 VAL A N 1
ATOM 725 C CA . VAL A 1 92 ? -1.583 2.256 -4.960 1.00 93.25 92 VAL A CA 1
ATOM 726 C C . VAL A 1 92 ? -2.627 1.350 -5.620 1.00 93.25 92 VAL A C 1
ATOM 728 O O . VAL A 1 92 ? -2.377 0.851 -6.716 1.00 93.25 92 VAL A O 1
ATOM 731 N N . ARG A 1 93 ? -3.831 1.222 -5.044 1.00 94.62 93 ARG A N 1
ATOM 732 C CA . ARG A 1 93 ? -4.940 0.437 -5.622 1.00 94.62 93 ARG A CA 1
ATOM 733 C C . ARG A 1 93 ? -5.267 0.861 -7.056 1.00 94.62 93 ARG A C 1
ATOM 735 O O . ARG A 1 93 ? -5.401 0.017 -7.935 1.00 94.62 93 ARG A O 1
ATOM 742 N N . ARG A 1 94 ? -5.320 2.169 -7.335 1.00 90.94 94 ARG A N 1
ATOM 743 C CA . ARG A 1 94 ? -5.542 2.684 -8.701 1.00 90.94 94 ARG A CA 1
ATOM 744 C C . ARG A 1 94 ? -4.448 2.265 -9.683 1.00 90.94 94 ARG A C 1
ATOM 746 O O . ARG A 1 94 ? -4.761 1.952 -10.826 1.00 90.94 94 ARG A O 1
ATOM 753 N N . GLN A 1 95 ? -3.185 2.264 -9.260 1.00 88.12 95 GLN A N 1
ATOM 754 C CA . GLN A 1 95 ? -2.073 1.826 -10.109 1.00 88.12 95 GLN A CA 1
ATOM 755 C C . GLN A 1 95 ? -2.109 0.318 -10.376 1.00 88.12 95 GLN A C 1
ATOM 757 O O . GLN A 1 95 ? -1.780 -0.108 -11.482 1.00 88.12 95 GLN A O 1
ATOM 762 N N . ILE A 1 96 ? -2.534 -0.481 -9.393 1.00 88.81 96 ILE A N 1
ATOM 763 C CA . ILE A 1 96 ? -2.765 -1.919 -9.575 1.00 88.81 96 ILE A CA 1
ATOM 764 C C . ILE A 1 96 ? -3.855 -2.133 -10.632 1.00 88.81 96 ILE A C 1
ATOM 766 O O . ILE A 1 96 ? -3.619 -2.833 -11.613 1.00 88.81 96 ILE A O 1
ATOM 770 N N . VAL A 1 97 ? -5.006 -1.468 -10.484 1.00 88.06 97 VAL A N 1
ATOM 771 C CA . VAL A 1 97 ? -6.120 -1.558 -11.444 1.00 88.06 97 VAL A CA 1
ATOM 772 C C . VAL A 1 97 ? -5.686 -1.143 -12.852 1.00 88.06 97 VAL A C 1
ATOM 774 O O . VAL A 1 97 ? -6.005 -1.834 -13.812 1.00 88.06 97 VAL A O 1
ATOM 777 N N . ASP A 1 98 ? -4.919 -0.060 -12.998 1.00 82.88 98 ASP A N 1
ATOM 778 C CA . ASP A 1 98 ? -4.402 0.374 -14.304 1.00 82.88 98 ASP A CA 1
ATOM 779 C C . ASP A 1 98 ? -3.537 -0.704 -14.979 1.00 82.88 98 ASP A C 1
ATOM 781 O O . ASP A 1 98 ? -3.670 -0.946 -16.178 1.00 82.88 98 ASP A O 1
ATOM 785 N N . ARG A 1 99 ? -2.688 -1.401 -14.214 1.00 81.88 99 ARG A N 1
ATOM 786 C CA . ARG A 1 99 ? -1.878 -2.514 -14.733 1.00 81.88 99 ARG A CA 1
ATOM 787 C C . ARG A 1 99 ? -2.723 -3.714 -15.133 1.00 81.88 99 ARG A C 1
ATOM 789 O O . ARG A 1 99 ? -2.499 -4.252 -16.213 1.00 81.88 99 ARG A O 1
ATOM 796 N N . VAL A 1 100 ? -3.700 -4.074 -14.302 1.00 81.81 100 VAL A N 1
ATOM 797 C CA . VAL A 1 100 ? -4.670 -5.145 -14.574 1.00 81.81 100 VAL A CA 1
ATOM 798 C C . VAL A 1 100 ? -5.412 -4.870 -15.881 1.00 81.81 100 VAL A C 1
ATOM 800 O O . VAL A 1 100 ? -5.390 -5.699 -16.784 1.00 81.81 100 VAL A O 1
ATOM 803 N N . LEU A 1 101 ? -5.977 -3.669 -16.039 1.00 78.31 101 LEU A N 1
ATOM 804 C CA . LEU A 1 101 ? -6.717 -3.282 -17.244 1.00 78.31 101 LEU A CA 1
ATOM 805 C C . LEU A 1 101 ? -5.841 -3.243 -18.504 1.00 78.31 101 LEU A C 1
ATOM 807 O O . LEU A 1 101 ? -6.340 -3.463 -19.605 1.00 78.31 101 LEU A O 1
ATOM 811 N N . LYS A 1 102 ? -4.543 -2.960 -18.356 1.00 76.25 102 LYS A N 1
ATOM 812 C CA . LYS A 1 102 ? -3.569 -2.956 -19.458 1.00 76.25 102 LYS A CA 1
ATOM 813 C C . LYS A 1 102 ? -2.941 -4.327 -19.726 1.00 76.25 102 LYS A C 1
ATOM 815 O O . LYS A 1 102 ? -2.145 -4.431 -20.655 1.00 76.25 102 LYS A O 1
ATOM 820 N N . GLY A 1 103 ? -3.246 -5.348 -18.922 1.00 69.56 103 GLY A N 1
ATOM 821 C CA . GLY A 1 103 ? -2.623 -6.671 -19.023 1.00 69.56 103 GLY A CA 1
ATOM 822 C C . GLY A 1 103 ? -1.112 -6.663 -18.754 1.00 69.56 103 GLY A C 1
ATOM 823 O O . GLY A 1 103 ? -0.386 -7.494 -19.291 1.00 69.56 103 GLY A O 1
ATOM 824 N N . ILE A 1 104 ? -0.612 -5.703 -17.969 1.00 72.56 104 ILE A N 1
ATOM 825 C CA . ILE A 1 104 ? 0.811 -5.599 -17.616 1.00 72.56 104 ILE A CA 1
ATOM 826 C C . ILE A 1 104 ? 1.026 -6.262 -16.249 1.00 72.56 104 ILE A C 1
ATOM 828 O O . ILE A 1 104 ? 0.242 -5.999 -15.335 1.00 72.56 104 ILE A O 1
ATOM 832 N N . PRO A 1 105 ? 2.119 -7.024 -16.043 1.00 75.00 105 PRO A N 1
ATOM 833 C CA . PRO A 1 105 ? 2.419 -7.625 -14.747 1.00 75.00 105 PRO A CA 1
ATOM 834 C C . PRO A 1 105 ? 2.396 -6.624 -13.578 1.00 75.00 105 PRO A C 1
ATOM 836 O O . PRO A 1 105 ? 2.948 -5.509 -13.649 1.00 75.00 105 PRO A O 1
ATOM 839 N N . ILE A 1 106 ? 1.759 -7.043 -12.480 1.00 81.62 106 ILE A N 1
ATOM 840 C CA . ILE A 1 106 ? 1.698 -6.298 -11.219 1.00 81.62 106 ILE A CA 1
ATOM 841 C C . ILE A 1 106 ? 3.062 -6.399 -10.536 1.00 81.62 106 ILE A C 1
ATOM 843 O O . ILE A 1 106 ? 3.591 -7.487 -10.322 1.00 81.62 106 ILE A O 1
ATOM 847 N N . ARG A 1 107 ? 3.649 -5.250 -10.187 1.00 82.56 107 ARG A N 1
ATOM 848 C CA . ARG A 1 107 ? 4.977 -5.214 -9.563 1.00 82.56 107 ARG A CA 1
ATOM 849 C C . ARG A 1 107 ? 4.911 -5.632 -8.082 1.00 82.56 107 ARG A C 1
ATOM 851 O O . ARG A 1 107 ? 4.002 -5.178 -7.388 1.00 82.56 107 ARG A O 1
ATOM 858 N N . PRO A 1 108 ? 5.912 -6.371 -7.559 1.00 83.31 108 PRO A N 1
ATOM 859 C CA . PRO A 1 108 ? 5.914 -6.856 -6.170 1.00 83.31 108 PRO A CA 1
ATOM 860 C C . PRO A 1 108 ? 5.791 -5.766 -5.094 1.00 83.31 108 PRO A C 1
ATOM 862 O O . PRO A 1 108 ? 5.187 -5.983 -4.047 1.00 83.31 108 PRO A O 1
ATOM 865 N N . HIS A 1 109 ? 6.313 -4.561 -5.345 1.00 84.69 109 HIS A N 1
ATOM 866 C CA . HIS A 1 109 ? 6.273 -3.465 -4.369 1.00 84.69 109 HIS A CA 1
ATOM 867 C C . HIS A 1 109 ? 4.857 -2.975 -4.026 1.00 84.69 109 HIS A C 1
ATOM 869 O O . HIS A 1 109 ? 4.667 -2.339 -2.986 1.00 84.69 109 HIS A O 1
ATOM 875 N N . PHE A 1 110 ? 3.857 -3.258 -4.868 1.00 90.50 110 PHE A N 1
ATOM 876 C CA . PHE A 1 110 ? 2.468 -2.953 -4.537 1.00 90.50 110 PHE A CA 1
ATOM 877 C C . PHE A 1 110 ? 1.979 -3.810 -3.372 1.00 90.50 110 PHE A C 1
ATOM 879 O O . PHE A 1 110 ? 1.458 -3.254 -2.409 1.00 90.50 110 PHE A O 1
ATOM 886 N N . ALA A 1 111 ? 2.253 -5.117 -3.394 1.00 92.06 111 ALA A N 1
ATOM 887 C CA . ALA A 1 111 ? 1.923 -6.014 -2.289 1.00 92.06 111 ALA A CA 1
ATOM 888 C C . ALA A 1 111 ? 2.622 -5.592 -0.993 1.00 92.06 111 ALA A C 1
ATOM 890 O O . ALA A 1 111 ? 1.993 -5.531 0.059 1.00 92.06 111 ALA A O 1
ATOM 891 N N . ILE A 1 112 ? 3.896 -5.195 -1.084 1.00 91.56 112 ILE A N 1
ATOM 892 C CA . ILE A 1 112 ? 4.647 -4.652 0.058 1.00 91.56 112 ILE A CA 1
ATOM 893 C C . ILE A 1 112 ? 3.963 -3.396 0.617 1.00 91.56 112 ILE A C 1
ATOM 895 O O . ILE A 1 112 ? 3.800 -3.272 1.823 1.00 91.56 112 ILE A O 1
ATOM 899 N N . SER A 1 113 ? 3.520 -2.478 -0.244 1.00 94.62 113 SER A N 1
ATOM 900 C CA . SER A 1 113 ? 2.857 -1.239 0.187 1.00 94.62 113 SER A CA 1
ATOM 901 C C . SER A 1 113 ? 1.515 -1.491 0.873 1.00 94.62 113 SER A C 1
ATOM 903 O O . SER A 1 113 ? 1.235 -0.884 1.903 1.00 94.62 113 SER A O 1
ATOM 905 N N . ILE A 1 114 ? 0.694 -2.380 0.310 1.00 96.31 114 ILE A N 1
ATOM 906 C CA . ILE A 1 114 ? -0.601 -2.774 0.882 1.00 96.31 114 ILE A CA 1
ATOM 907 C C . ILE A 1 114 ? -0.390 -3.476 2.229 1.00 96.31 114 ILE A C 1
ATOM 909 O O . ILE A 1 114 ? -1.069 -3.135 3.195 1.00 96.31 114 ILE A O 1
ATOM 913 N N . ARG A 1 115 ? 0.602 -4.372 2.331 1.00 96.19 115 ARG A N 1
ATOM 914 C CA . ARG A 1 115 ? 0.963 -5.046 3.585 1.00 96.19 115 ARG A CA 1
ATOM 915 C C . ARG A 1 115 ? 1.431 -4.059 4.650 1.00 96.19 115 ARG A C 1
ATOM 917 O O . ARG A 1 115 ? 0.881 -4.048 5.742 1.00 96.19 115 ARG A O 1
ATOM 924 N N . ASN A 1 116 ? 2.359 -3.167 4.309 1.00 95.69 116 ASN A N 1
ATOM 925 C CA . ASN A 1 116 ? 2.851 -2.150 5.237 1.00 95.69 116 ASN A CA 1
ATOM 926 C C . ASN A 1 116 ? 1.723 -1.233 5.726 1.00 95.69 116 ASN A C 1
ATOM 928 O O . ASN A 1 116 ? 1.709 -0.855 6.894 1.00 95.69 116 ASN A O 1
ATOM 932 N N . ALA A 1 117 ? 0.780 -0.862 4.854 1.00 96.50 117 ALA A N 1
ATOM 933 C CA . ALA A 1 117 ? -0.374 -0.053 5.238 1.00 96.50 117 ALA A CA 1
ATOM 934 C C . ALA A 1 117 ? -1.312 -0.805 6.193 1.00 96.50 117 ALA A C 1
ATOM 936 O O . ALA A 1 117 ? -1.722 -0.236 7.203 1.00 96.50 117 ALA A O 1
ATOM 937 N N . LYS A 1 118 ? -1.601 -2.080 5.904 1.00 96.50 118 LYS A N 1
ATOM 938 C CA . LYS A 1 118 ? -2.387 -2.959 6.777 1.00 96.50 118 LYS A CA 1
ATOM 939 C C . LYS A 1 118 ? -1.735 -3.089 8.157 1.00 96.50 118 LYS A C 1
ATOM 941 O O . LYS A 1 118 ? -2.363 -2.747 9.152 1.00 96.50 118 LYS A O 1
ATOM 946 N N . GLU A 1 119 ? -0.465 -3.484 8.206 1.00 96.00 119 GLU A N 1
ATOM 947 C CA . GLU A 1 119 ? 0.288 -3.658 9.455 1.00 96.00 119 GLU A CA 1
ATOM 948 C C . GLU A 1 119 ? 0.393 -2.345 10.244 1.00 96.00 119 GLU A C 1
ATOM 950 O O . GLU A 1 119 ? 0.297 -2.346 11.467 1.00 96.00 119 GLU A O 1
ATOM 955 N N . SER A 1 120 ? 0.532 -1.200 9.564 1.00 96.00 120 SER A N 1
ATOM 956 C CA . SER A 1 120 ? 0.535 0.120 10.215 1.00 96.00 120 SER A CA 1
ATOM 957 C C . SER A 1 120 ? -0.783 0.404 10.945 1.00 96.00 120 SER A C 1
ATOM 959 O O . SER A 1 120 ? -0.771 0.975 12.036 1.00 96.00 120 SER A O 1
ATOM 961 N N . LEU A 1 121 ? -1.919 -0.000 10.368 1.00 95.44 121 LEU A N 1
ATOM 962 C CA . LEU A 1 121 ? -3.232 0.143 10.998 1.00 95.44 121 LEU A CA 1
ATOM 963 C C . LEU A 1 121 ? -3.445 -0.874 12.124 1.00 95.44 121 LEU A C 1
ATOM 965 O O . LEU A 1 121 ? -3.886 -0.481 13.201 1.00 95.44 121 LEU A O 1
ATOM 969 N N . GLU A 1 122 ? -3.094 -2.143 11.909 1.00 94.06 122 GLU A N 1
ATOM 970 C CA . GLU A 1 122 ? -3.211 -3.202 12.925 1.00 94.06 122 GLU A CA 1
ATOM 971 C C . GLU A 1 122 ? -2.382 -2.876 14.169 1.00 94.06 122 GLU A C 1
ATOM 973 O O . GLU A 1 122 ? -2.901 -2.901 15.282 1.00 94.06 122 GLU A O 1
ATOM 978 N N . ASN A 1 123 ? -1.130 -2.454 13.982 1.00 93.12 123 ASN A N 1
ATOM 979 C CA . ASN A 1 123 ? -0.239 -2.065 15.078 1.00 93.12 123 ASN A CA 1
ATOM 980 C C . ASN A 1 123 ? -0.664 -0.762 15.778 1.00 93.12 123 ASN A C 1
ATOM 982 O O . ASN A 1 123 ? -0.137 -0.434 16.841 1.00 93.12 123 ASN A O 1
ATOM 986 N N . SER A 1 124 ? -1.582 0.004 15.184 1.00 92.56 124 SER A N 1
ATOM 987 C CA . SER A 1 124 ? -2.124 1.230 15.781 1.00 92.56 124 SER A CA 1
ATOM 988 C C . SER A 1 124 ? -3.465 1.006 16.497 1.00 92.56 124 SER A C 1
ATOM 990 O O . SER A 1 124 ? -3.945 1.918 17.171 1.00 92.56 124 SER A O 1
ATOM 992 N N . CYS A 1 125 ? -4.075 -0.179 16.379 1.00 91.94 125 CYS A N 1
ATOM 993 C CA . CYS A 1 125 ? -5.328 -0.516 17.057 1.00 91.94 125 CYS A CA 1
ATOM 994 C C . CYS A 1 125 ? -5.134 -0.771 18.562 1.00 91.94 125 CYS A C 1
ATOM 996 O O . CYS A 1 125 ? -4.047 -1.118 19.024 1.00 91.94 125 CYS A O 1
ATOM 998 N N . GLU A 1 126 ? -6.213 -0.624 19.338 1.00 86.50 126 GLU A N 1
ATOM 999 C CA . GLU A 1 126 ? -6.258 -1.133 20.716 1.00 86.50 126 GLU A CA 1
ATOM 1000 C C . GLU A 1 126 ? -6.071 -2.670 20.718 1.00 86.50 126 GLU A C 1
ATOM 1002 O O . GLU A 1 126 ? -6.515 -3.355 19.794 1.00 86.50 126 GLU A O 1
ATOM 1007 N N . SER A 1 127 ? -5.423 -3.218 21.754 1.00 83.75 127 SER A N 1
ATOM 1008 C CA . SER A 1 127 ? -5.127 -4.655 21.869 1.00 83.75 127 SER A CA 1
ATOM 1009 C C . SER A 1 127 ? -6.370 -5.527 21.655 1.00 83.75 127 SER A C 1
ATOM 1011 O O . SER A 1 127 ? -7.417 -5.267 22.247 1.00 83.75 127 SER A O 1
ATOM 1013 N N . ASP A 1 128 ? -6.239 -6.569 20.829 1.00 79.06 128 ASP A N 1
ATOM 1014 C CA . ASP A 1 128 ? -7.302 -7.530 20.485 1.00 79.06 128 ASP A CA 1
ATOM 1015 C C . ASP A 1 128 ? -8.585 -6.901 19.903 1.00 79.06 128 ASP A C 1
ATOM 1017 O O . ASP A 1 128 ? -9.672 -7.481 19.970 1.00 79.06 128 ASP A O 1
ATOM 1021 N N . SER A 1 129 ? -8.474 -5.712 19.305 1.00 88.06 129 SER A N 1
ATOM 1022 C CA . SER A 1 129 ? -9.588 -4.981 18.706 1.00 88.06 129 SER A CA 1
ATOM 1023 C C . SER A 1 129 ? -9.246 -4.481 17.301 1.00 88.06 129 SER A C 1
ATOM 1025 O O . SER A 1 129 ? -8.087 -4.333 16.929 1.00 88.06 129 SER A O 1
ATOM 1027 N N . HIS A 1 130 ? -10.280 -4.170 16.518 1.00 90.38 130 HIS A N 1
ATOM 1028 C CA . HIS A 1 130 ? -10.162 -3.414 15.263 1.00 90.38 130 HIS A CA 1
ATOM 1029 C C . HIS A 1 130 ? -10.502 -1.931 15.464 1.00 90.38 130 HIS A C 1
ATOM 1031 O O . HIS A 1 130 ? -10.855 -1.227 14.520 1.00 90.38 130 HIS A O 1
ATOM 1037 N N . THR A 1 131 ? -10.448 -1.466 16.715 1.00 92.62 131 THR A N 1
ATOM 1038 C CA . THR A 1 131 ? -10.728 -0.077 17.070 1.00 92.62 131 THR A CA 1
ATOM 1039 C C . THR A 1 131 ? -9.443 0.739 17.071 1.00 92.62 131 THR A C 1
ATOM 1041 O O . THR A 1 131 ? -8.525 0.485 17.851 1.00 92.62 131 THR A O 1
ATOM 1044 N N . LEU A 1 132 ? -9.417 1.766 16.229 1.00 92.75 132 LEU A N 1
ATOM 1045 C CA . LEU A 1 132 ? -8.351 2.747 16.114 1.00 92.75 132 LEU A CA 1
ATOM 1046 C C . LEU A 1 132 ? -8.742 4.027 16.866 1.00 92.75 132 LEU A C 1
ATOM 1048 O O . LEU A 1 132 ? -9.826 4.576 16.652 1.00 92.75 132 LEU A O 1
ATOM 1052 N N . VAL A 1 133 ? -7.863 4.521 17.742 1.00 93.00 133 VAL A N 1
ATOM 1053 C CA . VAL A 1 133 ? -8.094 5.754 18.514 1.00 93.00 133 VAL A CA 1
ATOM 1054 C C . VAL A 1 133 ? -7.141 6.844 18.051 1.00 93.00 133 VAL A C 1
ATOM 1056 O O . VAL A 1 133 ? -5.944 6.789 18.318 1.00 93.00 133 VAL A O 1
ATOM 1059 N N . LEU A 1 134 ? -7.684 7.863 17.389 1.00 92.81 134 LEU A N 1
ATOM 1060 C CA . LEU A 1 134 ? -6.910 8.917 16.740 1.00 92.81 134 LEU A CA 1
ATOM 1061 C C . LEU A 1 134 ? -7.142 10.268 17.396 1.00 92.81 134 LEU A C 1
ATOM 1063 O O . LEU A 1 134 ? -8.269 10.617 17.747 1.00 92.81 134 LEU A O 1
ATOM 1067 N N . ARG A 1 135 ? -6.076 11.060 17.513 1.00 93.19 135 ARG A N 1
ATOM 1068 C CA . ARG A 1 135 ? -6.174 12.469 17.911 1.00 93.19 135 ARG A CA 1
ATOM 1069 C C . ARG A 1 135 ? -6.549 13.347 16.720 1.00 93.19 135 ARG A C 1
ATOM 1071 O O . ARG A 1 135 ? -6.102 13.090 15.602 1.00 93.19 135 ARG A O 1
ATOM 1078 N N . ALA A 1 136 ? -7.316 14.410 16.960 1.00 89.44 136 ALA A N 1
ATOM 1079 C CA . ALA A 1 136 ? -7.664 15.365 15.904 1.00 89.44 136 ALA A CA 1
ATOM 1080 C C . ALA A 1 136 ? -6.425 16.073 15.317 1.00 89.44 136 ALA A C 1
ATOM 1082 O O . ALA A 1 136 ? -6.332 16.277 14.110 1.00 89.44 136 ALA A O 1
ATOM 1083 N N . SER A 1 137 ? -5.454 16.398 16.169 1.00 86.50 137 SER A N 1
ATOM 1084 C CA . SER A 1 137 ? -4.137 16.941 15.817 1.00 86.50 137 SER A CA 1
ATOM 1085 C C . SER A 1 137 ? -3.118 16.539 16.890 1.00 86.50 137 SER A C 1
ATOM 1087 O O . SER A 1 137 ? -3.491 15.936 17.898 1.00 86.50 137 SER A O 1
ATOM 1089 N N . GLN A 1 138 ? -1.830 16.850 16.707 1.00 82.31 138 GLN A N 1
ATOM 1090 C CA . GLN A 1 138 ? -0.807 16.494 17.701 1.00 82.31 138 GLN A CA 1
ATOM 1091 C C . GLN A 1 138 ? -1.043 17.146 19.075 1.00 82.31 138 GLN A C 1
ATOM 1093 O O . GLN A 1 138 ? -0.801 16.495 20.094 1.00 82.31 138 GLN A O 1
ATOM 1098 N N . ASP A 1 139 ? -1.585 18.366 19.085 1.00 84.94 139 ASP A N 1
ATOM 1099 C CA . ASP A 1 139 ? -1.806 19.173 20.292 1.00 84.94 139 ASP A CA 1
ATOM 1100 C C . ASP A 1 139 ? -3.229 19.059 20.857 1.00 84.94 139 ASP A C 1
ATOM 1102 O O . ASP A 1 139 ? -3.511 19.563 21.945 1.00 84.94 139 ASP A O 1
ATOM 1106 N N . SER A 1 140 ? -4.149 18.414 20.132 1.00 83.69 140 SER A N 1
ATOM 1107 C CA . SER A 1 140 ? -5.531 18.281 20.586 1.00 83.69 140 SER A CA 1
ATOM 1108 C C . SER A 1 140 ? -5.682 17.128 21.591 1.00 83.69 140 SER A C 1
ATOM 1110 O O . SER A 1 140 ? -5.215 16.012 21.327 1.00 83.69 140 SER A O 1
ATOM 1112 N N . PRO A 1 141 ? -6.370 17.355 22.729 1.00 84.81 141 PRO A N 1
ATOM 1113 C CA . PRO A 1 141 ? -6.739 16.286 23.650 1.00 84.81 141 PRO A CA 1
ATOM 1114 C C . PRO A 1 141 ? -7.883 15.417 23.106 1.00 84.81 141 PRO A C 1
ATOM 1116 O O . PRO A 1 141 ? -8.115 14.324 23.630 1.00 84.81 141 PRO A O 1
ATOM 1119 N N . ASP A 1 142 ? -8.589 15.882 22.072 1.00 89.38 142 ASP A N 1
ATOM 1120 C CA . ASP A 1 142 ? -9.766 15.213 21.538 1.00 89.38 142 ASP A CA 1
ATOM 1121 C C . ASP A 1 142 ? -9.369 13.949 20.780 1.00 89.38 142 ASP A C 1
ATOM 1123 O O . ASP A 1 142 ? -8.524 13.961 19.876 1.00 89.38 142 ASP A O 1
ATOM 1127 N N . LYS A 1 143 ? -10.017 12.844 21.153 1.00 90.75 143 LYS A N 1
ATOM 1128 C CA . LYS A 1 143 ? -9.809 11.528 20.556 1.00 90.75 143 LYS A CA 1
ATOM 1129 C C . LYS A 1 143 ? -11.085 11.050 19.887 1.00 90.75 143 LYS A C 1
ATOM 1131 O O . LYS A 1 143 ? -12.151 11.048 20.498 1.00 90.75 143 LYS A O 1
ATOM 1136 N N . ALA A 1 144 ? -10.950 10.588 18.656 1.00 90.00 144 ALA A N 1
ATOM 1137 C CA . ALA A 1 144 ? -11.993 9.904 17.916 1.00 90.00 144 ALA A CA 1
ATOM 1138 C C . ALA A 1 144 ? -11.685 8.404 17.873 1.00 90.00 144 ALA A C 1
ATOM 1140 O O . ALA A 1 144 ? -10.528 8.004 17.742 1.00 90.00 144 ALA A O 1
ATOM 1141 N N . LYS A 1 145 ? -12.726 7.580 18.003 1.00 92.69 145 LYS A N 1
ATOM 1142 C CA . LYS A 1 145 ? -12.632 6.122 17.900 1.00 92.69 145 LYS A CA 1
ATOM 1143 C C . LYS A 1 145 ? -13.260 5.667 16.589 1.00 92.69 145 LYS A C 1
ATOM 1145 O O . LYS A 1 145 ? -14.381 6.070 16.287 1.00 92.69 145 LYS A O 1
ATOM 1150 N N . PHE A 1 146 ? -12.557 4.819 15.853 1.00 93.00 146 PHE A N 1
ATOM 1151 C CA . PHE A 1 146 ? -12.999 4.265 14.578 1.00 93.00 146 PHE A CA 1
ATOM 1152 C C . PHE A 1 146 ? -12.927 2.747 14.632 1.00 93.00 146 PHE A C 1
ATOM 1154 O O . PHE A 1 146 ? -11.892 2.207 15.006 1.00 93.00 146 PHE A O 1
ATOM 1161 N N . ASP A 1 147 ? -13.999 2.067 14.239 1.00 93.56 147 ASP A N 1
ATOM 1162 C CA . ASP A 1 147 ? -13.932 0.642 13.912 1.00 93.56 147 ASP A CA 1
ATOM 1163 C C . ASP A 1 147 ? -13.470 0.514 12.460 1.00 93.56 147 ASP A C 1
ATOM 1165 O O . ASP A 1 147 ? -14.178 0.946 11.550 1.00 93.56 147 ASP A O 1
ATOM 1169 N N . ILE A 1 148 ? -12.270 -0.033 12.263 1.00 94.44 148 ILE A N 1
ATOM 1170 C CA . ILE A 1 148 ? -11.630 -0.171 10.950 1.00 94.44 148 ILE A CA 1
ATOM 1171 C C . ILE A 1 148 ? -11.612 -1.619 10.447 1.00 94.44 148 ILE A C 1
ATOM 1173 O O . ILE A 1 148 ? -10.811 -1.994 9.586 1.00 94.44 148 ILE A O 1
ATOM 1177 N N . LYS A 1 149 ? -12.482 -2.477 10.995 1.00 94.44 149 LYS A N 1
ATOM 1178 C CA . LYS A 1 149 ? -12.573 -3.887 10.596 1.00 94.44 149 LYS A CA 1
ATOM 1179 C C . LYS A 1 149 ? -12.780 -4.050 9.089 1.00 94.44 149 LYS A C 1
ATOM 1181 O O . LYS A 1 149 ? -12.198 -4.949 8.486 1.00 94.44 149 LYS A O 1
ATOM 1186 N N . ASN A 1 150 ? -13.603 -3.193 8.487 1.00 95.31 150 ASN A N 1
ATOM 1187 C CA . ASN A 1 150 ? -13.884 -3.242 7.056 1.00 95.31 150 ASN A CA 1
ATOM 1188 C C . ASN A 1 150 ? -12.626 -2.939 6.228 1.00 95.31 150 ASN A C 1
ATOM 1190 O O . ASN A 1 150 ? -12.291 -3.683 5.313 1.00 95.31 150 ASN A O 1
ATOM 1194 N N . GLU A 1 151 ? -11.890 -1.888 6.577 1.00 94.62 151 GLU A N 1
ATOM 1195 C CA . GLU A 1 151 ? -10.666 -1.478 5.894 1.00 94.62 151 GLU A CA 1
ATOM 1196 C C . GLU A 1 151 ? -9.631 -2.604 5.914 1.00 94.62 151 GLU A C 1
ATOM 1198 O O . GLU A 1 151 ? -9.080 -2.935 4.864 1.00 94.62 151 GLU A O 1
ATOM 1203 N N . LEU A 1 152 ? -9.421 -3.232 7.076 1.00 95.44 152 LEU A N 1
ATOM 1204 C CA . LEU A 1 152 ? -8.504 -4.365 7.242 1.00 95.44 152 LEU A CA 1
ATOM 1205 C C . LEU A 1 152 ? -8.913 -5.579 6.396 1.00 95.44 152 LEU A C 1
ATOM 1207 O O . LEU A 1 152 ? -8.061 -6.205 5.767 1.00 95.44 152 LEU A O 1
ATOM 1211 N N . GLN A 1 153 ? -10.211 -5.883 6.318 1.00 95.88 153 GLN A N 1
ATOM 1212 C CA . GLN A 1 153 ? -10.717 -6.952 5.452 1.00 95.88 153 GLN A CA 1
ATOM 1213 C C . GLN A 1 153 ? -10.491 -6.654 3.966 1.00 95.88 153 GLN A C 1
ATOM 1215 O O . GLN A 1 153 ? -10.143 -7.556 3.208 1.00 95.88 153 GLN A O 1
ATOM 1220 N N . GLU A 1 154 ? -10.657 -5.403 3.534 1.00 95.62 154 GLU A N 1
ATOM 1221 C CA . GLU A 1 154 ? -10.372 -5.012 2.151 1.00 95.62 154 GLU A CA 1
ATOM 1222 C C . GLU A 1 154 ? -8.871 -5.094 1.827 1.00 95.62 154 GLU A C 1
ATOM 1224 O O . GLU A 1 154 ? -8.512 -5.520 0.733 1.00 95.62 154 GLU A O 1
ATOM 1229 N N . PHE A 1 155 ? -7.982 -4.761 2.772 1.00 96.62 155 PHE A N 1
ATOM 1230 C CA . PHE A 1 155 ? -6.541 -4.999 2.605 1.00 96.62 155 PHE A CA 1
ATOM 1231 C C . PHE A 1 155 ? -6.216 -6.488 2.419 1.00 96.62 155 PHE A C 1
ATOM 1233 O O . PHE A 1 155 ? -5.398 -6.830 1.568 1.00 96.62 155 PHE A O 1
ATOM 1240 N N . GLU A 1 156 ? -6.863 -7.374 3.179 1.00 96.25 156 GLU A N 1
ATOM 1241 C CA . GLU A 1 156 ? -6.667 -8.824 3.051 1.00 96.25 156 GLU A CA 1
ATOM 1242 C C . GLU A 1 156 ? -7.110 -9.339 1.676 1.00 96.25 156 GLU A C 1
ATOM 1244 O O . GLU A 1 156 ? -6.397 -10.111 1.035 1.00 96.25 156 GLU A O 1
ATOM 1249 N N . LYS A 1 157 ? -8.259 -8.861 1.182 1.00 95.50 157 LYS A N 1
ATOM 1250 C CA . LYS A 1 157 ? -8.749 -9.195 -0.162 1.00 95.50 157 LYS A CA 1
ATOM 1251 C C . LYS A 1 157 ? -7.789 -8.723 -1.250 1.00 95.50 157 LYS A C 1
ATOM 1253 O O . LYS A 1 157 ? -7.526 -9.477 -2.182 1.00 95.50 157 LYS A O 1
ATOM 1258 N N . ASP A 1 158 ? -7.248 -7.509 -1.129 1.00 95.31 158 ASP A N 1
ATOM 1259 C CA . ASP A 1 158 ? -6.253 -6.999 -2.077 1.00 95.31 158 ASP A CA 1
ATOM 1260 C C . ASP A 1 158 ? -4.994 -7.874 -2.098 1.00 95.31 158 ASP A C 1
ATOM 1262 O O . ASP A 1 158 ? -4.476 -8.185 -3.171 1.00 95.31 158 ASP A O 1
ATOM 1266 N N . LEU A 1 159 ? -4.488 -8.258 -0.919 1.00 94.88 159 LEU A N 1
ATOM 1267 C CA . LEU A 1 159 ? -3.309 -9.118 -0.787 1.00 94.88 159 LEU A CA 1
ATOM 1268 C C . LEU A 1 159 ? -3.561 -10.489 -1.414 1.00 94.88 159 LEU A C 1
ATOM 1270 O O . LEU A 1 159 ? -2.781 -10.914 -2.262 1.00 94.88 159 LEU A O 1
ATOM 1274 N N . SER A 1 160 ? -4.696 -11.113 -1.092 1.00 92.62 160 SER A N 1
ATOM 1275 C CA . SER A 1 160 ? -5.105 -12.387 -1.684 1.00 92.62 160 SER A CA 1
ATOM 1276 C C . SER A 1 160 ? -5.241 -12.303 -3.208 1.00 92.62 160 SER A C 1
ATOM 1278 O O . SER A 1 160 ? -4.788 -13.203 -3.915 1.00 92.62 160 SER A O 1
ATOM 1280 N N . PHE A 1 161 ? -5.791 -11.205 -3.737 1.00 90.19 161 PHE A N 1
ATOM 1281 C CA . PHE A 1 161 ? -5.847 -10.967 -5.179 1.00 90.19 161 PHE A CA 1
ATOM 1282 C C . PHE A 1 161 ? -4.452 -10.860 -5.805 1.00 90.19 161 PHE A C 1
ATOM 1284 O O . PHE A 1 161 ? -4.228 -11.390 -6.890 1.00 90.19 161 PHE A O 1
ATOM 1291 N N . MET A 1 162 ? -3.508 -10.176 -5.154 1.00 88.69 162 MET A N 1
ATOM 1292 C CA . MET A 1 162 ? -2.143 -10.050 -5.673 1.00 88.69 162 MET A CA 1
ATOM 1293 C C . MET A 1 162 ? -1.401 -11.388 -5.666 1.00 88.69 162 MET A C 1
ATOM 1295 O O . MET A 1 162 ? -0.727 -11.687 -6.649 1.00 88.69 162 MET A O 1
ATOM 1299 N N . ASP A 1 163 ? -1.569 -12.195 -4.617 1.00 87.50 163 ASP A N 1
ATOM 1300 C CA . ASP A 1 163 ? -1.005 -13.547 -4.549 1.00 87.50 163 ASP A CA 1
ATOM 1301 C C . ASP A 1 163 ? -1.608 -14.444 -5.644 1.00 87.50 163 ASP A C 1
ATOM 1303 O O . ASP A 1 163 ? -0.878 -15.135 -6.353 1.00 87.50 163 ASP A O 1
ATOM 1307 N N . TYR A 1 164 ? -2.926 -14.361 -5.863 1.00 84.44 164 TYR A N 1
ATOM 1308 C CA . TYR A 1 164 ? -3.611 -15.033 -6.972 1.00 84.44 164 TYR A CA 1
ATOM 1309 C C . TYR A 1 164 ? -3.059 -14.592 -8.336 1.00 84.44 164 TYR A C 1
ATOM 1311 O O . TYR A 1 164 ? -2.686 -15.426 -9.158 1.00 84.44 164 TYR A O 1
ATOM 1319 N N . ALA A 1 165 ? -2.945 -13.283 -8.572 1.00 77.69 165 ALA A N 1
ATOM 1320 C CA . ALA A 1 165 ? -2.491 -12.727 -9.846 1.00 77.69 165 ALA A CA 1
ATOM 1321 C C . ALA A 1 165 ? -1.011 -13.021 -10.156 1.00 77.69 165 ALA A C 1
ATOM 1323 O O . ALA A 1 165 ? -0.594 -12.896 -11.306 1.00 77.69 165 ALA A O 1
ATOM 1324 N N . GLN A 1 166 ? -0.214 -13.363 -9.140 1.00 71.94 166 GLN A N 1
ATOM 1325 C CA . GLN A 1 166 ? 1.191 -13.755 -9.276 1.00 71.94 166 GLN A CA 1
ATOM 1326 C C . GLN A 1 166 ? 1.405 -15.272 -9.214 1.00 71.94 166 GLN A C 1
ATOM 1328 O O . GLN A 1 166 ? 2.530 -15.725 -9.418 1.00 71.94 166 GLN A O 1
ATOM 1333 N N . SER A 1 167 ? 0.359 -16.055 -8.939 1.00 74.00 167 SER A N 1
ATOM 1334 C CA . SER A 1 167 ? 0.451 -17.512 -8.932 1.00 74.00 167 SER A CA 1
ATOM 1335 C C . SER A 1 167 ? 0.717 -18.055 -10.341 1.00 74.00 167 SER A C 1
ATOM 1337 O O . SER A 1 167 ? 0.189 -17.550 -11.330 1.00 74.00 167 SER A O 1
ATOM 1339 N N . GLU A 1 168 ? 1.537 -19.102 -10.436 1.00 59.81 168 GLU A N 1
ATOM 1340 C CA . GLU A 1 168 ? 1.881 -19.771 -11.703 1.00 59.81 168 GLU A CA 1
ATOM 1341 C C . GLU A 1 168 ? 0.796 -20.760 -12.176 1.00 59.81 168 GLU A C 1
ATOM 1343 O O . GLU A 1 168 ? 1.045 -21.598 -13.042 1.00 59.81 168 GLU A O 1
ATOM 1348 N N . ASP A 1 169 ? -0.405 -20.695 -11.598 1.00 61.25 169 ASP A N 1
ATOM 1349 C CA . ASP A 1 169 ? -1.502 -21.592 -11.941 1.00 61.25 169 ASP A CA 1
ATOM 1350 C C . ASP A 1 169 ? -2.099 -21.215 -13.307 1.00 61.25 169 ASP A C 1
ATOM 1352 O O . ASP A 1 169 ? -2.549 -20.087 -13.537 1.00 61.25 169 ASP A O 1
ATOM 1356 N N . VAL A 1 170 ? -2.088 -22.174 -14.231 1.00 52.88 170 VAL A N 1
ATOM 1357 C CA . VAL A 1 170 ? -2.545 -22.001 -15.615 1.00 52.88 170 VAL A CA 1
ATOM 1358 C C . VAL A 1 170 ? -4.045 -21.690 -15.661 1.00 52.88 170 VAL A C 1
ATOM 1360 O O . VAL A 1 170 ? -4.467 -20.863 -16.473 1.00 52.88 170 VAL A O 1
ATOM 1363 N N . ASP A 1 171 ? -4.827 -22.248 -14.733 1.00 57.84 171 ASP A N 1
ATOM 1364 C CA . ASP A 1 171 ? -6.272 -22.009 -14.641 1.00 57.84 171 ASP A CA 1
ATOM 1365 C C . ASP A 1 171 ? -6.580 -20.558 -14.222 1.00 57.84 171 ASP A C 1
ATOM 1367 O O . ASP A 1 171 ? -7.587 -19.970 -14.635 1.00 57.84 171 ASP A O 1
ATOM 1371 N N . ASN A 1 172 ? -5.668 -19.928 -13.472 1.00 55.81 172 ASN A N 1
ATOM 1372 C CA . ASN A 1 172 ? -5.808 -18.541 -13.034 1.00 55.81 172 ASN A CA 1
ATOM 1373 C C . ASN A 1 172 ? -5.559 -17.552 -14.174 1.00 55.81 172 ASN A C 1
ATOM 1375 O O . ASN A 1 172 ? -6.228 -16.517 -14.246 1.00 55.81 172 ASN A O 1
ATOM 1379 N N . VAL A 1 173 ? -4.639 -17.876 -15.090 1.00 53.72 173 VAL A N 1
ATOM 1380 C CA . VAL A 1 173 ? -4.390 -17.084 -16.303 1.00 53.72 173 VAL A CA 1
ATOM 1381 C C . VAL A 1 173 ? -5.600 -17.146 -17.231 1.00 53.72 173 VAL A C 1
ATOM 1383 O O . VAL A 1 173 ? -6.033 -16.100 -17.716 1.00 53.72 173 VAL A O 1
ATOM 1386 N N . GLU A 1 174 ? -6.190 -18.327 -17.439 1.00 51.22 174 GLU A N 1
ATOM 1387 C CA . GLU A 1 174 ? -7.395 -18.468 -18.264 1.00 51.22 174 GLU A CA 1
ATOM 1388 C C . GLU A 1 174 ? -8.585 -17.710 -17.664 1.00 51.22 174 GLU A C 1
ATOM 1390 O O . GLU A 1 174 ? -9.197 -16.908 -18.370 1.00 51.22 174 GLU A O 1
ATOM 1395 N N . GLN A 1 175 ? -8.856 -17.840 -16.358 1.00 55.88 175 GLN A N 1
ATOM 1396 C CA . GLN A 1 175 ? -9.916 -17.064 -15.697 1.00 55.88 175 GLN A CA 1
ATOM 1397 C C . GLN A 1 175 ? -9.661 -15.554 -15.726 1.00 55.88 175 GLN A C 1
ATOM 1399 O O . GLN A 1 175 ? -10.592 -14.770 -15.927 1.00 55.88 175 GLN A O 1
ATOM 1404 N N . PHE A 1 176 ? -8.414 -15.117 -15.537 1.00 56.66 176 PHE A N 1
ATOM 1405 C CA . PHE A 1 176 ? -8.073 -13.697 -15.567 1.00 56.66 176 PHE A CA 1
ATOM 1406 C C . PHE A 1 176 ? -8.234 -13.107 -16.973 1.00 56.66 176 PHE A C 1
ATOM 1408 O O . PHE A 1 176 ? -8.766 -12.002 -17.121 1.00 56.66 176 PHE A O 1
ATOM 1415 N N . VAL A 1 177 ? -7.824 -13.842 -18.011 1.00 59.88 177 VAL A N 1
ATOM 1416 C CA . VAL A 1 177 ? -8.025 -13.457 -19.413 1.00 59.88 177 VAL A CA 1
ATOM 1417 C C . VAL A 1 177 ? -9.513 -13.439 -19.759 1.00 59.88 177 VAL A C 1
ATOM 1419 O O . VAL A 1 177 ? -9.963 -12.470 -20.373 1.00 59.88 177 VAL A O 1
ATOM 1422 N N . ASP A 1 178 ? -10.293 -14.426 -19.314 1.00 56.72 178 ASP A N 1
ATOM 1423 C CA . ASP A 1 178 ? -11.733 -14.488 -19.583 1.00 56.72 178 ASP A CA 1
ATOM 1424 C C . ASP A 1 178 ? -12.483 -13.328 -18.918 1.00 56.72 178 ASP A C 1
ATOM 1426 O O . ASP A 1 178 ? -13.242 -12.614 -19.578 1.00 56.72 178 ASP A O 1
ATOM 1430 N N . VAL A 1 179 ? -12.226 -13.053 -17.635 1.00 60.88 179 VAL A N 1
ATOM 1431 C CA . VAL A 1 179 ? -12.840 -11.917 -16.926 1.00 60.88 179 VAL A CA 1
ATOM 1432 C C . VAL A 1 179 ? -12.427 -10.588 -17.564 1.00 60.88 179 VAL A C 1
ATOM 1434 O O . VAL A 1 179 ? -13.279 -9.729 -17.809 1.00 60.88 179 VAL A O 1
ATOM 1437 N N . SER A 1 180 ? -11.147 -10.423 -17.908 1.00 62.31 180 SER A N 1
ATOM 1438 C CA . SER A 1 180 ? -10.646 -9.215 -18.578 1.00 62.31 180 SER A CA 1
ATOM 1439 C C . SER A 1 180 ? -11.290 -9.019 -19.954 1.00 62.31 180 SER A C 1
ATOM 1441 O O . SER A 1 180 ? -11.680 -7.903 -20.307 1.00 62.31 180 SER A O 1
ATOM 1443 N N . TYR A 1 181 ? -11.473 -10.102 -20.714 1.00 63.44 181 TYR A N 1
ATOM 1444 C CA . TYR A 1 181 ? -12.148 -10.082 -22.007 1.00 63.44 181 TYR A CA 1
ATOM 1445 C C . TYR A 1 181 ? -13.632 -9.713 -21.874 1.00 63.44 181 TYR A C 1
ATOM 1447 O O . TYR A 1 181 ? -14.126 -8.882 -22.640 1.00 63.44 181 TYR A O 1
ATOM 1455 N N . GLN A 1 182 ? -14.343 -10.258 -20.882 1.00 64.94 182 GLN A N 1
ATOM 1456 C CA . GLN A 1 182 ? -15.749 -9.921 -20.632 1.00 64.94 182 GLN A CA 1
ATOM 1457 C C . GLN A 1 182 ? -15.925 -8.461 -20.195 1.00 64.94 182 GLN A C 1
ATOM 1459 O O . GLN A 1 182 ? -16.830 -7.785 -20.687 1.00 64.94 182 GLN A O 1
ATOM 1464 N N . ILE A 1 183 ? -15.038 -7.937 -19.341 1.00 65.06 183 ILE A N 1
ATOM 1465 C CA . ILE A 1 183 ? -15.039 -6.521 -18.941 1.00 65.06 183 ILE A CA 1
ATOM 1466 C C . ILE A 1 183 ? -14.769 -5.624 -20.152 1.00 65.06 183 ILE A C 1
ATOM 1468 O O . ILE A 1 183 ? -15.505 -4.664 -20.389 1.00 65.06 183 ILE A O 1
ATOM 1472 N N . PHE A 1 184 ? -13.759 -5.951 -20.963 1.00 64.75 184 PHE A N 1
ATOM 1473 C CA . PHE A 1 184 ? -13.451 -5.196 -22.176 1.00 64.75 184 PHE A CA 1
ATOM 1474 C C . PHE A 1 184 ? -14.628 -5.204 -23.159 1.00 64.75 184 PHE A C 1
ATOM 1476 O O . PHE A 1 184 ? -14.999 -4.159 -23.698 1.00 64.75 184 PHE A O 1
ATOM 1483 N N . LYS A 1 185 ? -15.263 -6.364 -23.358 1.00 67.56 185 LYS A N 1
ATOM 1484 C CA . LYS A 1 185 ? -16.460 -6.506 -24.190 1.00 67.56 185 LYS A CA 1
ATOM 148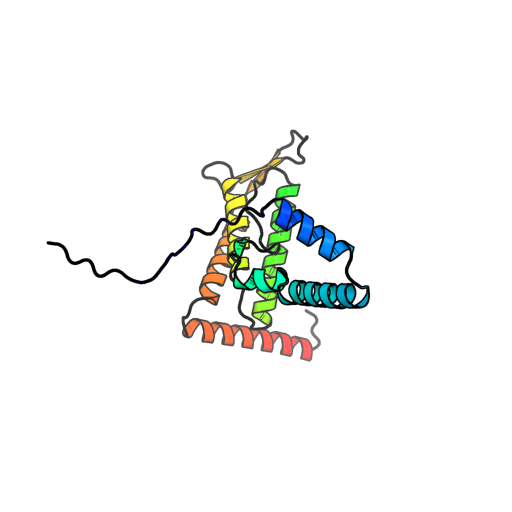5 C C . LYS A 1 185 ? -17.609 -5.657 -23.650 1.00 67.56 185 LYS A C 1
ATOM 1487 O O . LYS A 1 185 ? -18.199 -4.907 -24.418 1.00 67.56 185 LYS A O 1
ATOM 1492 N N . PHE A 1 186 ? -17.876 -5.703 -22.346 1.00 70.88 186 PHE A N 1
ATOM 1493 C CA . PHE A 1 186 ? -18.926 -4.918 -21.698 1.00 70.88 186 PHE A CA 1
ATOM 1494 C C . PHE A 1 186 ? -18.714 -3.403 -21.853 1.00 70.88 186 PHE A C 1
ATOM 1496 O O . PHE A 1 186 ? -19.627 -2.692 -22.282 1.00 70.88 186 PHE A O 1
ATOM 1503 N N . ILE A 1 187 ? -17.503 -2.910 -21.569 1.00 66.19 187 ILE A N 1
ATOM 1504 C CA . ILE A 1 187 ? -17.144 -1.492 -21.725 1.00 66.19 187 ILE A CA 1
ATOM 1505 C C . ILE A 1 187 ? -17.272 -1.075 -23.191 1.00 66.19 187 ILE A C 1
ATOM 1507 O O . ILE A 1 187 ? -17.900 -0.060 -23.494 1.00 6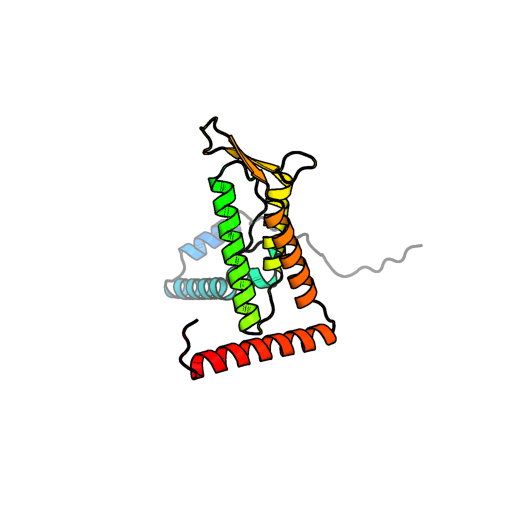6.19 187 ILE A O 1
ATOM 1511 N N . ARG A 1 188 ? -16.735 -1.879 -24.118 1.00 65.69 188 ARG A N 1
ATOM 1512 C CA . ARG A 1 188 ? -16.829 -1.613 -25.556 1.00 65.69 188 ARG A CA 1
ATOM 1513 C C . ARG A 1 188 ? -18.283 -1.531 -26.009 1.00 65.69 188 ARG A C 1
ATOM 1515 O O . ARG A 1 188 ? -18.626 -0.580 -26.703 1.00 65.69 188 ARG A O 1
ATOM 1522 N N . THR A 1 189 ? -19.135 -2.466 -25.587 1.00 67.00 189 THR A N 1
ATOM 1523 C CA . THR A 1 189 ? -20.566 -2.465 -25.917 1.00 67.00 189 THR A CA 1
ATOM 1524 C C . THR A 1 189 ? -21.258 -1.204 -25.397 1.00 67.00 189 THR A C 1
ATOM 1526 O O . THR A 1 189 ? -21.974 -0.568 -26.167 1.00 67.00 189 THR A O 1
ATOM 1529 N N . ARG A 1 190 ? -20.990 -0.785 -24.151 1.00 63.34 190 ARG A N 1
ATOM 1530 C CA . ARG A 1 190 ? -21.575 0.432 -23.555 1.00 63.34 190 ARG A CA 1
ATOM 1531 C C . ARG A 1 190 ? -21.140 1.730 -24.236 1.00 63.34 190 ARG A C 1
ATOM 1533 O O . ARG A 1 190 ? -21.982 2.594 -24.480 1.00 63.34 190 ARG A O 1
ATOM 1540 N N . ILE A 1 191 ? -19.859 1.841 -24.593 1.00 61.94 191 ILE A N 1
ATOM 1541 C CA . ILE A 1 191 ? -19.326 2.984 -25.350 1.00 61.94 191 ILE A CA 1
ATOM 1542 C C . ILE A 1 191 ? -19.970 3.040 -26.741 1.00 61.94 191 ILE A C 1
ATOM 1544 O O . ILE A 1 191 ? -20.413 4.102 -27.170 1.00 61.94 191 ILE A O 1
ATOM 1548 N N . THR A 1 192 ? -20.093 1.901 -27.433 1.00 61.53 192 THR A N 1
ATOM 1549 C CA . THR A 1 192 ? -20.741 1.852 -28.755 1.00 61.53 192 THR A CA 1
ATOM 1550 C C . THR A 1 192 ? -22.250 2.089 -28.710 1.00 61.53 192 THR A C 1
ATOM 1552 O O . THR A 1 192 ? -22.816 2.531 -29.704 1.00 61.53 192 THR A O 1
ATOM 1555 N N . SER A 1 193 ? -22.909 1.828 -27.576 1.00 68.62 193 SER A N 1
ATOM 1556 C CA . SER A 1 193 ? -24.347 2.060 -27.401 1.00 68.62 193 SER A CA 1
ATOM 1557 C C . SER A 1 193 ? -24.696 3.470 -26.906 1.00 68.62 193 SER A C 1
ATOM 1559 O O . SER A 1 193 ? -25.867 3.738 -26.660 1.00 68.62 193 SER A O 1
ATOM 1561 N N . GLY A 1 194 ? -23.716 4.367 -26.729 1.00 49.81 194 GLY A N 1
ATOM 1562 C CA . GLY A 1 194 ? -23.958 5.756 -26.311 1.00 49.81 194 GLY A CA 1
ATOM 1563 C C . GLY A 1 194 ? -24.497 5.915 -24.883 1.00 49.81 194 GLY A C 1
ATOM 1564 O O . GLY A 1 194 ? -25.052 6.959 -24.550 1.00 49.81 194 GLY A O 1
ATOM 1565 N N . ILE A 1 195 ? -24.350 4.892 -24.036 1.00 53.34 195 ILE A N 1
ATOM 1566 C CA . ILE A 1 195 ? -24.797 4.929 -22.640 1.00 53.34 195 ILE A CA 1
ATOM 1567 C C . ILE A 1 195 ? -23.602 5.383 -21.802 1.00 53.34 195 ILE A C 1
ATOM 1569 O O . ILE A 1 195 ? -22.624 4.645 -21.683 1.00 53.34 195 ILE A O 1
ATOM 1573 N N . SER A 1 196 ? -23.672 6.597 -21.249 1.00 46.12 196 SER A N 1
ATOM 1574 C CA . SER A 1 196 ? -22.620 7.129 -20.374 1.00 46.12 196 SER A CA 1
ATOM 1575 C C . SER A 1 196 ? -22.435 6.234 -19.142 1.00 46.12 196 SER A C 1
ATOM 1577 O O . SER A 1 196 ? -23.416 5.720 -18.598 1.00 46.12 196 SER A O 1
ATOM 1579 N N . ILE A 1 197 ? -21.173 6.029 -18.750 1.00 51.84 197 ILE A N 1
ATOM 1580 C CA . ILE A 1 197 ? -20.775 5.362 -17.498 1.00 51.84 197 ILE A CA 1
ATOM 1581 C C . ILE A 1 197 ? -21.155 6.255 -16.319 1.00 51.84 197 ILE A C 1
ATOM 1583 O O . ILE A 1 197 ? -20.954 7.486 -16.453 1.00 51.84 197 ILE A O 1
#

Foldseek 3Di:
DDDDDDDDDDPDDPDPPCPVVNVVVVVVCLVPDDPVVVVVVVVVVVVVCVVVPCVVVCVVPPDLCPDPLAQAADAAAAPVSVVVLVVSLVVLVVVQVVCLLVVHDDDPRSLRRLVSSLVNQVVQADPPAQKHWYANDPPGPDIDIDNCVVVNVVSVVVNVVNCLSPDPDPVSVVVSVVVSVVVVVVVVVCVVVVNDD